Protein AF-A0A3D4WU49-F1 (afdb_monomer)

Sequence (216 aa):
MIDILLAFTIFATREGLVGGQTANGHIISDRDWFAALPSRRGLESTVKVCTATRCVFLPVWDVGPWNTKDDYWNADRQMWTDLPQGKPQAQAAFQDSYHDGKDQFGRTVRNPAGIDLADGAFWDGLGLRDNAWVQVTFLPSSPAVVTTVLNLRAGPSLSAQIIGGVGKQAQVPVECQIQGDLVNGVDLWDRIGPGLYISHAYVRVPSDWAVPMCAE

pLDDT: mean 96.5, std 7.57, range [35.69, 98.94]

Mean predicted aligned error: 3.09 Å

Structure (mmCIF, N/CA/C/O backbone):
data_AF-A0A3D4WU49-F1
#
_entry.id   AF-A0A3D4WU49-F1
#
loop_
_atom_site.group_PDB
_atom_site.id
_atom_site.type_symbol
_atom_site.label_atom_id
_atom_site.label_alt_id
_atom_site.label_comp_id
_atom_site.label_asym_id
_atom_site.label_entity_id
_atom_site.label_seq_id
_atom_site.pdbx_PDB_ins_code
_atom_site.Cartn_x
_atom_site.Cartn_y
_atom_site.Cartn_z
_atom_site.occupancy
_atom_site.B_iso_or_equiv
_atom_site.auth_seq_id
_atom_site.auth_comp_id
_atom_site.auth_asym_id
_atom_site.auth_atom_id
_atom_site.pdbx_PDB_model_num
ATOM 1 N N . MET A 1 1 ? 22.019 6.231 9.659 1.00 35.69 1 MET A N 1
ATOM 2 C CA . MET A 1 1 ? 21.053 5.254 10.196 1.00 35.69 1 MET A CA 1
ATOM 3 C C . MET A 1 1 ? 20.328 4.674 9.005 1.00 35.69 1 MET A C 1
ATOM 5 O O . MET A 1 1 ? 19.872 5.452 8.183 1.00 35.69 1 MET A O 1
ATOM 9 N N . ILE A 1 2 ? 20.301 3.352 8.859 1.00 40.81 2 ILE A N 1
ATOM 10 C CA . ILE A 1 2 ? 19.307 2.721 7.989 1.00 40.81 2 ILE A CA 1
ATOM 11 C C . ILE A 1 2 ? 18.003 2.885 8.762 1.00 40.81 2 ILE A C 1
ATOM 13 O O . ILE A 1 2 ? 17.880 2.298 9.837 1.00 40.81 2 ILE A O 1
ATOM 17 N N . ASP A 1 3 ? 17.098 3.742 8.296 1.00 50.72 3 ASP A N 1
ATOM 18 C CA . ASP A 1 3 ? 15.747 3.780 8.848 1.00 50.72 3 ASP A CA 1
ATOM 19 C C . ASP A 1 3 ? 15.121 2.412 8.577 1.00 50.72 3 ASP A C 1
ATOM 21 O O . ASP A 1 3 ? 14.766 2.073 7.447 1.00 50.72 3 ASP A O 1
ATOM 25 N N . ILE A 1 4 ? 15.063 1.577 9.615 1.00 62.12 4 ILE A N 1
ATOM 26 C CA . ILE A 1 4 ? 14.321 0.325 9.558 1.00 62.12 4 ILE A CA 1
ATOM 27 C C . ILE A 1 4 ? 12.855 0.731 9.504 1.00 62.12 4 ILE A C 1
ATOM 29 O O . ILE A 1 4 ? 12.280 1.154 10.507 1.00 62.12 4 ILE A O 1
ATOM 33 N N . LEU A 1 5 ? 12.261 0.629 8.317 1.00 79.50 5 LEU A N 1
ATOM 34 C CA . LEU A 1 5 ? 10.834 0.849 8.149 1.00 79.50 5 LEU A CA 1
ATOM 35 C C . LEU A 1 5 ? 10.074 -0.140 9.037 1.00 79.50 5 LEU A C 1
ATOM 37 O O . LEU A 1 5 ? 10.241 -1.356 8.916 1.00 79.50 5 LEU A O 1
ATOM 41 N N . LEU A 1 6 ? 9.248 0.390 9.938 1.00 86.31 6 LEU A N 1
ATOM 42 C CA . LEU A 1 6 ? 8.445 -0.426 10.838 1.00 86.31 6 LEU A CA 1
ATOM 43 C C . LEU A 1 6 ? 7.348 -1.143 10.047 1.00 86.31 6 LEU A C 1
ATOM 45 O O . LEU A 1 6 ? 6.603 -0.528 9.279 1.00 86.31 6 LEU A O 1
ATOM 49 N N . ALA A 1 7 ? 7.259 -2.454 10.256 1.00 93.88 7 ALA A N 1
ATOM 50 C CA . ALA A 1 7 ? 6.170 -3.285 9.773 1.00 93.88 7 ALA A CA 1
ATOM 51 C C . ALA A 1 7 ? 5.297 -3.721 10.953 1.00 93.88 7 ALA A C 1
ATOM 53 O O . ALA A 1 7 ? 5.810 -4.098 12.008 1.00 93.88 7 ALA A O 1
ATOM 54 N N . PHE A 1 8 ? 3.981 -3.686 10.763 1.00 97.88 8 PHE A N 1
ATOM 55 C CA . PHE A 1 8 ? 3.002 -4.081 11.770 1.00 97.88 8 PHE A CA 1
ATOM 56 C C . PHE A 1 8 ? 2.120 -5.213 11.247 1.00 97.88 8 PHE A C 1
ATOM 58 O O . PHE A 1 8 ? 1.780 -5.251 10.066 1.00 97.88 8 PHE A O 1
ATOM 65 N N . THR A 1 9 ? 1.718 -6.120 12.139 1.00 98.44 9 THR A N 1
ATOM 66 C CA . THR A 1 9 ? 0.761 -7.183 11.808 1.00 98.44 9 THR A CA 1
ATOM 67 C C . THR A 1 9 ? -0.650 -6.636 11.966 1.00 98.44 9 THR A C 1
ATOM 69 O O . THR A 1 9 ? -1.098 -6.418 13.087 1.00 98.44 9 THR A O 1
ATOM 72 N N . ILE A 1 10 ? -1.336 -6.398 10.851 1.00 98.81 10 ILE A N 1
ATOM 73 C CA . ILE A 1 10 ? -2.642 -5.731 10.814 1.00 98.81 10 ILE A CA 1
ATOM 74 C C . ILE A 1 10 ? -3.671 -6.666 10.190 1.00 98.81 10 ILE A C 1
ATOM 76 O O . ILE A 1 10 ? -3.376 -7.359 9.217 1.00 98.81 10 ILE A O 1
ATOM 80 N N . PHE A 1 11 ? -4.882 -6.694 10.744 1.00 98.81 11 PHE A N 1
ATOM 81 C CA . PHE A 1 11 ? -5.992 -7.411 10.132 1.00 98.81 11 PHE A CA 1
ATOM 82 C C . PHE A 1 11 ? -6.542 -6.579 8.971 1.00 98.81 11 PHE A C 1
ATOM 84 O O . PHE A 1 11 ? -7.087 -5.494 9.187 1.00 98.81 11 PHE A O 1
ATOM 91 N N . ALA A 1 12 ? -6.356 -7.077 7.752 1.00 98.81 12 ALA A N 1
ATOM 92 C CA . ALA A 1 12 ? -6.850 -6.456 6.536 1.00 98.81 12 ALA A CA 1
ATOM 93 C C . ALA A 1 12 ? -8.223 -7.010 6.167 1.00 98.81 12 ALA A C 1
ATOM 95 O O . ALA A 1 12 ? -8.423 -8.232 6.179 1.00 98.81 12 ALA A O 1
ATOM 96 N N . THR A 1 13 ? -9.140 -6.120 5.787 1.00 98.75 13 THR A N 1
ATOM 97 C CA . THR A 1 13 ? -10.411 -6.521 5.180 1.00 98.75 13 THR A CA 1
ATOM 98 C C . THR A 1 13 ? -10.558 -6.019 3.755 1.00 98.75 13 THR A C 1
ATOM 100 O O . THR A 1 13 ? -9.800 -5.170 3.286 1.00 98.75 13 THR A O 1
ATOM 103 N N . ARG A 1 14 ? -11.475 -6.633 3.011 1.00 98.19 14 ARG A N 1
ATOM 104 C CA . ARG A 1 14 ? -11.845 -6.157 1.680 1.00 98.19 14 ARG A CA 1
ATOM 105 C C . ARG A 1 14 ? -12.698 -4.895 1.824 1.00 98.19 14 ARG A C 1
ATOM 107 O O . ARG A 1 14 ? -13.708 -4.945 2.516 1.00 98.19 14 ARG A O 1
ATOM 114 N N . GLU A 1 15 ? -12.346 -3.841 1.089 1.00 96.75 15 GLU A N 1
ATOM 115 C CA . GLU A 1 15 ? -13.114 -2.591 1.006 1.00 96.75 15 GLU A CA 1
ATOM 116 C C . GLU A 1 15 ? -14.559 -2.861 0.553 1.00 96.75 15 GLU A C 1
ATOM 118 O O . GLU A 1 15 ? -15.522 -2.581 1.258 1.00 96.75 15 GLU A O 1
ATOM 123 N N . GLY A 1 16 ? -14.733 -3.483 -0.620 1.00 92.69 16 GLY A N 1
ATOM 124 C CA . GLY A 1 16 ? -16.038 -3.962 -1.083 1.00 92.69 16 GLY A CA 1
ATOM 125 C C . GLY A 1 16 ? -17.083 -2.874 -1.364 1.00 92.69 16 GLY A C 1
ATOM 126 O O . GLY A 1 16 ? -18.258 -3.208 -1.512 1.00 92.69 16 GLY A O 1
ATOM 127 N N . LEU A 1 17 ? -16.673 -1.608 -1.472 1.00 96.19 17 LEU A N 1
ATOM 128 C CA . LEU A 1 17 ? -17.545 -0.451 -1.698 1.00 96.19 17 LEU A CA 1
ATOM 129 C C . LEU A 1 17 ? -17.538 0.041 -3.158 1.00 96.19 17 LEU A C 1
ATOM 131 O O . LEU A 1 17 ? -17.582 1.244 -3.397 1.00 96.19 17 LEU A O 1
ATOM 135 N N . VAL A 1 18 ? -17.482 -0.857 -4.151 1.00 97.81 18 VAL A N 1
ATOM 136 C CA . VAL A 1 18 ? -17.573 -0.468 -5.577 1.00 97.81 18 VAL A CA 1
ATOM 137 C C . VAL A 1 18 ? -18.792 0.434 -5.819 1.00 97.81 18 VAL A C 1
ATOM 139 O O . VAL A 1 18 ? -19.897 0.145 -5.361 1.00 97.81 18 VAL A O 1
ATOM 142 N N . GLY A 1 19 ? -18.576 1.541 -6.533 1.00 98.12 19 GLY A N 1
ATOM 143 C CA . GLY A 1 19 ? -19.549 2.613 -6.756 1.00 98.12 19 GLY A CA 1
ATOM 144 C C . GLY A 1 19 ? -19.585 3.681 -5.655 1.00 98.12 19 GLY A C 1
ATOM 145 O O . GLY A 1 19 ? -20.177 4.740 -5.862 1.00 98.12 19 GLY A O 1
ATOM 146 N N . GLY A 1 20 ? -18.951 3.437 -4.506 1.00 97.88 20 GLY A N 1
ATOM 147 C CA . GLY A 1 20 ? -18.736 4.424 -3.451 1.00 97.88 20 GLY A CA 1
ATOM 148 C C . GLY A 1 20 ? -17.694 5.476 -3.836 1.00 97.88 20 GLY A C 1
ATOM 149 O O . GLY A 1 20 ? -16.922 5.290 -4.776 1.00 97.88 20 GLY A O 1
ATOM 150 N N . GLN A 1 21 ? -17.675 6.591 -3.104 1.00 98.12 21 GLN A N 1
ATOM 151 C CA . GLN A 1 21 ? -16.668 7.638 -3.261 1.00 98.12 21 GLN A CA 1
ATOM 152 C C . GLN A 1 21 ? -15.678 7.586 -2.097 1.00 98.12 21 GLN A C 1
ATOM 154 O O . GLN A 1 21 ? -16.094 7.667 -0.942 1.00 98.12 21 GLN A O 1
ATOM 159 N N . THR A 1 22 ? -14.387 7.495 -2.406 1.00 98.44 22 THR A N 1
ATOM 160 C CA . THR A 1 22 ? -13.305 7.538 -1.418 1.00 98.44 22 THR A CA 1
ATOM 161 C C . THR A 1 22 ? -13.123 8.949 -0.846 1.00 98.44 22 THR A C 1
ATOM 163 O O . THR A 1 22 ? -13.545 9.953 -1.432 1.00 98.44 22 THR A O 1
ATOM 166 N N . ALA A 1 23 ? -12.415 9.070 0.277 1.00 98.19 23 ALA A N 1
ATOM 167 C CA . ALA A 1 23 ? -12.113 10.351 0.911 1.00 98.19 23 ALA A CA 1
ATOM 168 C C . ALA A 1 23 ? -11.325 11.342 0.031 1.00 98.19 23 ALA A C 1
ATOM 170 O O . ALA A 1 23 ? -11.382 12.544 0.308 1.00 98.19 23 ALA A O 1
ATOM 171 N N . ASN A 1 24 ? -10.607 10.874 -0.996 1.00 97.12 24 ASN A N 1
ATOM 172 C CA . ASN A 1 24 ? -9.939 11.733 -1.981 1.00 97.12 24 ASN A CA 1
ATOM 173 C C . ASN A 1 24 ? -10.787 12.061 -3.226 1.00 97.12 24 ASN A C 1
ATOM 175 O O . ASN A 1 24 ? -10.326 12.772 -4.118 1.00 97.12 24 ASN A O 1
ATOM 179 N N . GLY A 1 25 ? -12.038 11.595 -3.274 1.00 97.75 25 GLY A N 1
ATOM 180 C CA . GLY A 1 25 ? -13.008 11.924 -4.316 1.00 97.75 25 GLY A CA 1
ATOM 181 C C . GLY A 1 25 ? -13.069 10.940 -5.486 1.00 97.75 25 GLY A C 1
ATOM 182 O O . GLY A 1 25 ? -13.910 11.131 -6.369 1.00 97.75 25 GLY A O 1
ATOM 183 N N . HIS A 1 26 ? -12.236 9.895 -5.500 1.00 98.00 26 HIS A N 1
ATOM 184 C CA . HIS A 1 26 ? -12.290 8.824 -6.500 1.00 98.00 26 HIS A CA 1
ATOM 185 C C . HIS A 1 26 ? -13.572 7.993 -6.358 1.00 98.00 26 HIS A C 1
ATOM 187 O O . HIS A 1 26 ? -14.014 7.706 -5.249 1.00 98.00 26 HIS A O 1
ATOM 193 N N . ILE A 1 27 ? -14.174 7.599 -7.484 1.00 98.50 27 ILE A N 1
ATOM 194 C CA . ILE A 1 27 ? -15.314 6.673 -7.494 1.00 98.50 27 ILE A CA 1
ATOM 195 C C . ILE A 1 27 ? -14.774 5.260 -7.661 1.00 98.50 27 ILE A C 1
ATOM 197 O O . ILE A 1 27 ? -14.217 4.923 -8.710 1.00 98.50 27 ILE A O 1
ATOM 201 N N . ILE A 1 28 ? -14.963 4.444 -6.627 1.00 98.44 28 ILE A N 1
ATOM 202 C CA . ILE A 1 28 ? -14.429 3.089 -6.544 1.00 98.44 28 ILE A CA 1
ATOM 203 C C . ILE A 1 28 ? -14.957 2.278 -7.723 1.00 98.44 28 ILE A C 1
ATOM 205 O O . ILE A 1 28 ? -16.164 2.104 -7.902 1.00 98.44 28 ILE A O 1
ATOM 209 N N . SER A 1 29 ? -14.028 1.781 -8.524 1.00 98.00 29 SER A N 1
ATOM 210 C CA . SER A 1 29 ? -14.271 0.946 -9.688 1.00 98.00 29 SER A CA 1
ATOM 211 C C . SER A 1 29 ? -13.956 -0.514 -9.373 1.00 98.00 29 SER A C 1
ATOM 213 O O . SER A 1 29 ? -13.226 -0.836 -8.430 1.00 98.00 29 SER A O 1
ATOM 215 N N . ASP A 1 30 ? -14.506 -1.418 -10.181 1.00 96.88 30 ASP A N 1
ATOM 216 C CA . ASP A 1 30 ? -14.184 -2.838 -10.080 1.00 96.88 30 ASP A CA 1
ATOM 217 C C . ASP A 1 30 ? -12.672 -3.061 -10.194 1.00 96.88 30 ASP A C 1
ATOM 219 O O . ASP A 1 30 ? -12.010 -2.515 -11.079 1.00 96.88 30 ASP A O 1
ATOM 223 N N . ARG A 1 31 ? -12.139 -3.925 -9.322 1.00 96.44 31 ARG A N 1
ATOM 224 C CA . ARG A 1 31 ? -10.716 -4.309 -9.296 1.00 96.44 31 ARG A CA 1
ATOM 225 C C . ARG A 1 31 ? -9.745 -3.147 -9.062 1.00 96.44 31 ARG A C 1
ATOM 227 O O . ARG A 1 31 ? -8.604 -3.216 -9.513 1.00 96.44 31 ARG A O 1
ATOM 234 N N . ASP A 1 32 ? -10.156 -2.124 -8.318 1.00 98.44 32 ASP A N 1
ATOM 235 C CA . ASP A 1 32 ? -9.272 -1.030 -7.912 1.00 98.44 32 ASP A CA 1
ATOM 236 C C . ASP A 1 32 ? -8.101 -1.470 -7.016 1.00 98.44 32 ASP A C 1
ATOM 238 O O . ASP A 1 32 ? -8.117 -2.531 -6.384 1.00 98.44 32 ASP A O 1
ATOM 242 N N . TRP A 1 33 ? -7.071 -0.619 -6.965 1.00 98.75 33 TRP A N 1
ATOM 243 C CA . TRP A 1 33 ? -5.818 -0.856 -6.243 1.00 98.75 33 TRP A CA 1
ATOM 244 C C . TRP A 1 33 ? -5.467 0.321 -5.327 1.00 98.75 33 TRP A C 1
ATOM 246 O O . TRP A 1 33 ? -4.571 1.107 -5.631 1.00 98.75 33 TRP A O 1
ATOM 256 N N . PHE A 1 34 ? -6.151 0.414 -4.190 1.00 98.88 34 PHE A N 1
ATOM 257 C CA . PHE A 1 34 ? -5.860 1.366 -3.118 1.00 98.88 34 PHE A CA 1
ATOM 258 C C . PHE A 1 34 ? -6.069 0.726 -1.742 1.00 98.88 34 PHE A C 1
ATOM 260 O O . PHE A 1 34 ? -6.616 -0.376 -1.632 1.00 98.88 34 PHE A O 1
ATOM 267 N N . ALA A 1 35 ? -5.624 1.428 -0.704 1.00 98.88 35 ALA A N 1
ATOM 268 C CA . ALA A 1 35 ? -5.929 1.118 0.686 1.00 98.88 35 ALA A CA 1
ATOM 269 C C . ALA A 1 35 ? -6.769 2.230 1.339 1.00 98.88 35 ALA A C 1
ATOM 271 O O . ALA A 1 35 ? -6.656 3.404 0.970 1.00 98.88 35 ALA A O 1
ATOM 272 N N . ALA A 1 36 ? -7.559 1.865 2.342 1.00 98.88 36 ALA A N 1
ATOM 273 C CA . ALA A 1 36 ? -8.135 2.785 3.310 1.00 98.88 36 ALA A CA 1
ATOM 274 C C . ALA A 1 36 ? -7.415 2.620 4.652 1.00 98.88 36 ALA A C 1
ATOM 276 O O . ALA A 1 36 ? -7.152 1.496 5.091 1.00 98.88 36 ALA A O 1
ATOM 277 N N . LEU A 1 37 ? -7.081 3.740 5.296 1.00 98.81 37 LEU A N 1
ATOM 278 C CA . LEU A 1 37 ? -6.503 3.749 6.642 1.00 98.81 37 LEU A CA 1
ATOM 279 C C . LEU A 1 37 ? -7.400 4.511 7.615 1.00 98.81 37 LEU A C 1
ATOM 281 O O . LEU A 1 37 ? -8.000 5.518 7.234 1.00 98.81 37 LEU A O 1
ATOM 285 N N . PRO A 1 38 ? -7.452 4.129 8.901 1.00 98.56 38 PRO A N 1
ATOM 286 C CA . PRO A 1 38 ? -8.406 4.692 9.851 1.00 98.56 38 PRO A CA 1
ATOM 287 C C . PRO A 1 38 ? -8.011 6.092 10.359 1.00 98.56 38 PRO A C 1
ATOM 289 O O . PRO A 1 38 ? -8.367 6.497 11.466 1.00 98.56 38 PRO A O 1
ATOM 292 N N . SER A 1 39 ? -7.287 6.873 9.550 1.00 98.50 39 SER A N 1
ATOM 293 C CA . SER A 1 39 ? -6.953 8.272 9.806 1.00 98.50 39 SER A CA 1
ATOM 294 C C . SER A 1 39 ? -6.701 9.061 8.526 1.00 98.50 39 SER A C 1
ATOM 296 O O . SER A 1 39 ? -5.966 8.629 7.639 1.00 98.50 39 SER A O 1
ATOM 298 N N . ARG A 1 40 ? -7.214 10.299 8.485 1.00 97.75 40 ARG A N 1
ATOM 299 C CA . ARG A 1 40 ? -6.906 11.272 7.417 1.00 97.75 40 ARG A CA 1
ATOM 300 C C . ARG A 1 40 ? -5.416 11.594 7.299 1.00 97.75 40 ARG A C 1
ATOM 302 O O . ARG A 1 40 ? -4.991 12.037 6.242 1.00 97.75 40 ARG A O 1
ATOM 309 N N . ARG A 1 41 ? -4.622 11.360 8.350 1.00 97.31 41 ARG A N 1
ATOM 310 C CA . ARG A 1 41 ? -3.161 11.546 8.323 1.00 97.31 41 ARG A CA 1
ATOM 311 C C . ARG A 1 41 ? -2.438 10.551 7.406 1.00 97.31 41 ARG A C 1
ATOM 313 O O . ARG A 1 41 ? -1.265 10.758 7.127 1.00 97.31 41 ARG A O 1
ATOM 320 N N . GLY A 1 42 ? -3.112 9.488 6.960 1.00 96.31 42 GLY A N 1
ATOM 321 C CA . GLY A 1 42 ? -2.581 8.540 5.979 1.00 96.31 42 GLY A CA 1
ATOM 322 C C . GLY A 1 42 ? -3.006 8.828 4.538 1.00 96.31 42 GLY A C 1
ATOM 323 O O . GLY A 1 42 ? -2.476 8.192 3.634 1.00 96.31 42 GLY A O 1
ATOM 324 N N . LEU A 1 43 ? -3.944 9.750 4.302 1.00 97.38 43 LEU A N 1
ATOM 325 C CA . LEU A 1 43 ? -4.493 10.013 2.969 1.00 97.38 43 LEU A CA 1
ATOM 326 C C . LEU A 1 43 ? -3.396 10.512 2.011 1.00 97.38 43 LEU A C 1
ATOM 328 O O . LEU A 1 43 ? -2.560 11.322 2.404 1.00 97.38 43 LEU A O 1
ATOM 332 N N . GLU A 1 44 ? -3.401 10.019 0.770 1.00 96.25 44 GLU A N 1
ATOM 333 C CA . GLU A 1 44 ? -2.394 10.276 -0.279 1.00 96.25 44 GLU A CA 1
ATOM 334 C C . GLU A 1 44 ? -0.971 9.754 0.013 1.00 96.25 44 GLU A C 1
ATOM 336 O O . GLU A 1 44 ? -0.040 9.999 -0.759 1.00 96.25 44 GLU A O 1
ATOM 341 N N . SER A 1 45 ? -0.783 8.995 1.098 1.00 97.56 45 SER A N 1
ATOM 342 C CA . SER A 1 45 ? 0.459 8.251 1.344 1.00 97.56 45 SER A CA 1
ATOM 343 C C . SER A 1 45 ? 0.481 6.919 0.581 1.00 97.56 45 SER A C 1
ATOM 345 O O . SER A 1 45 ? -0.456 6.582 -0.145 1.00 97.56 45 SER A O 1
ATOM 347 N N . THR A 1 46 ? 1.561 6.144 0.715 1.00 98.56 46 THR A N 1
ATOM 348 C CA . THR A 1 46 ? 1.641 4.775 0.187 1.00 98.56 46 THR A CA 1
ATOM 349 C C . THR A 1 46 ? 2.009 3.792 1.290 1.00 98.56 46 THR A C 1
ATOM 351 O O . THR A 1 46 ? 2.912 4.032 2.093 1.00 98.56 46 THR A O 1
ATOM 354 N N . VAL A 1 47 ? 1.323 2.653 1.300 1.00 98.62 47 VAL A N 1
ATOM 355 C CA . VAL A 1 47 ? 1.623 1.519 2.176 1.00 98.62 47 VAL A CA 1
ATOM 356 C C . VAL A 1 47 ? 2.109 0.333 1.357 1.00 98.62 47 VAL A C 1
ATOM 358 O O . VAL A 1 47 ? 1.618 0.075 0.257 1.00 98.62 47 VAL A O 1
ATOM 361 N N . LYS A 1 48 ? 3.055 -0.421 1.914 1.00 98.75 48 LYS A N 1
ATOM 362 C CA . LYS A 1 48 ? 3.399 -1.761 1.437 1.00 98.75 48 LYS A CA 1
ATOM 363 C C . LYS A 1 48 ? 2.668 -2.777 2.304 1.00 98.75 48 LYS A C 1
ATOM 365 O O . LYS A 1 48 ? 2.849 -2.789 3.517 1.00 98.75 48 LYS A O 1
ATOM 370 N N . VAL A 1 49 ? 1.876 -3.641 1.686 1.00 98.81 49 VAL A N 1
ATOM 371 C CA . VAL A 1 49 ? 1.130 -4.709 2.358 1.00 98.81 49 VAL A CA 1
ATOM 372 C C . VAL A 1 49 ? 1.642 -6.046 1.853 1.00 98.81 49 VAL A C 1
ATOM 374 O O . VAL A 1 49 ? 1.734 -6.239 0.646 1.00 98.81 49 VAL A O 1
ATOM 377 N N . CYS A 1 50 ? 1.975 -6.976 2.742 1.00 98.69 50 CYS A N 1
ATOM 378 C CA . CYS A 1 50 ? 2.508 -8.281 2.371 1.00 98.69 50 CYS A CA 1
ATOM 379 C C . CYS A 1 50 ? 1.780 -9.431 3.068 1.00 98.69 50 CYS A C 1
ATOM 381 O O . CYS A 1 50 ? 1.534 -9.409 4.275 1.00 98.69 50 CYS A O 1
ATOM 383 N N . THR A 1 51 ? 1.516 -10.479 2.293 1.00 98.44 51 THR A N 1
ATOM 384 C CA . THR A 1 51 ? 1.342 -11.844 2.797 1.00 98.44 51 THR A CA 1
ATOM 385 C C . THR A 1 51 ? 2.711 -12.526 2.914 1.00 98.44 51 THR A C 1
ATOM 387 O O . THR A 1 51 ? 3.751 -11.911 2.681 1.00 98.44 51 THR A O 1
ATOM 390 N N . ALA A 1 52 ? 2.728 -13.826 3.220 1.00 96.00 52 ALA A N 1
ATOM 391 C CA . ALA A 1 52 ? 3.958 -14.616 3.250 1.00 96.00 52 ALA A CA 1
ATOM 392 C C . ALA A 1 52 ? 4.700 -14.676 1.899 1.00 96.00 52 ALA A C 1
ATOM 394 O O . ALA A 1 52 ? 5.908 -14.885 1.882 1.00 96.00 52 ALA A O 1
ATOM 395 N N . THR A 1 53 ? 3.994 -14.537 0.771 1.00 96.06 53 THR A N 1
ATOM 396 C CA . THR A 1 53 ? 4.572 -14.770 -0.570 1.00 96.06 53 THR A CA 1
ATOM 397 C C . THR A 1 53 ? 4.320 -13.646 -1.564 1.00 96.06 53 THR A C 1
ATOM 399 O O . THR A 1 53 ? 4.900 -13.654 -2.650 1.00 96.06 53 THR A O 1
ATOM 402 N N . ARG A 1 54 ? 3.441 -12.693 -1.233 1.00 98.50 54 ARG A N 1
ATOM 403 C CA . ARG A 1 54 ? 3.026 -11.625 -2.145 1.00 98.50 54 ARG A CA 1
ATOM 404 C C . ARG A 1 54 ? 3.011 -10.285 -1.439 1.00 98.50 54 ARG A C 1
ATOM 406 O O . ARG A 1 54 ? 2.582 -10.218 -0.291 1.00 98.50 54 ARG A O 1
ATOM 413 N N . CYS A 1 55 ? 3.402 -9.231 -2.143 1.00 98.75 55 CYS A N 1
ATOM 414 C CA . CYS A 1 55 ? 3.344 -7.864 -1.639 1.00 98.75 55 CYS A CA 1
ATOM 415 C C . CYS A 1 55 ? 2.651 -6.931 -2.628 1.00 98.75 55 CYS A C 1
ATOM 417 O O . CYS A 1 55 ? 2.809 -7.063 -3.841 1.00 98.75 55 CYS A O 1
ATOM 419 N N . VAL A 1 56 ? 1.937 -5.943 -2.102 1.00 98.94 56 VAL A N 1
ATOM 420 C CA . VAL A 1 56 ? 1.393 -4.831 -2.872 1.00 98.94 56 VAL A CA 1
ATOM 421 C C . VAL A 1 56 ? 1.855 -3.494 -2.320 1.00 98.94 56 VAL A C 1
ATOM 423 O O . VAL A 1 56 ? 2.048 -3.359 -1.116 1.00 98.94 56 VAL A O 1
ATOM 426 N N . PHE A 1 57 ? 2.019 -2.511 -3.200 1.00 98.88 57 PHE A N 1
ATOM 427 C CA . PHE A 1 57 ? 2.237 -1.110 -2.837 1.00 98.88 57 PHE A CA 1
ATOM 428 C C . PHE A 1 57 ? 1.006 -0.326 -3.266 1.00 98.88 57 PHE A C 1
ATOM 430 O O . PHE A 1 57 ? 0.672 -0.328 -4.450 1.00 98.88 57 PHE A O 1
ATOM 437 N N . LEU A 1 58 ? 0.309 0.296 -2.322 1.00 98.94 58 LEU A N 1
ATOM 438 C CA . LEU A 1 58 ? -0.995 0.901 -2.574 1.00 98.94 58 LEU A CA 1
ATOM 439 C C . LEU A 1 58 ? -0.998 2.356 -2.129 1.00 98.94 58 LEU A C 1
ATOM 441 O O . LEU A 1 58 ? -0.580 2.626 -0.998 1.00 98.94 58 LEU A O 1
ATOM 445 N N . PRO A 1 59 ? -1.490 3.283 -2.968 1.00 98.75 59 PRO A N 1
ATOM 446 C CA . PRO A 1 59 ? -1.832 4.597 -2.467 1.00 98.75 59 PRO A CA 1
ATOM 447 C C . PRO A 1 59 ? -3.000 4.478 -1.479 1.00 98.75 59 PRO A C 1
ATOM 449 O O . PRO A 1 59 ? -3.846 3.583 -1.584 1.00 98.75 59 PRO A O 1
ATOM 452 N N . VAL A 1 60 ? -3.050 5.391 -0.520 1.00 98.81 60 VAL A N 1
ATOM 453 C CA . VAL A 1 60 ? -4.150 5.477 0.438 1.00 98.81 60 VAL A CA 1
ATOM 454 C C . VAL A 1 60 ? -5.140 6.515 -0.065 1.00 98.81 60 VAL A C 1
ATOM 456 O O . VAL A 1 60 ? -4.842 7.708 -0.058 1.00 98.81 60 VAL A O 1
ATOM 459 N N . TRP A 1 61 ? -6.306 6.066 -0.517 1.00 98.75 61 TRP A N 1
ATOM 460 C CA . TRP A 1 61 ? -7.322 6.942 -1.114 1.00 98.75 61 TRP A CA 1
ATOM 461 C C . TRP A 1 61 ? -8.525 7.181 -0.213 1.00 98.75 61 TRP A C 1
ATOM 463 O O . TRP A 1 61 ? -9.270 8.135 -0.447 1.00 98.75 61 TRP A O 1
ATOM 473 N N . ASP A 1 62 ? -8.713 6.352 0.814 1.00 98.62 62 ASP A N 1
ATOM 474 C CA . ASP A 1 62 ? -9.876 6.442 1.689 1.00 98.62 62 ASP A CA 1
ATOM 475 C C . ASP A 1 62 ? -9.535 6.406 3.185 1.00 98.62 62 ASP A C 1
ATOM 477 O O . ASP A 1 62 ? -8.398 6.143 3.591 1.00 98.62 62 ASP A O 1
ATOM 481 N N . VAL A 1 63 ? -10.533 6.735 4.007 1.00 98.44 63 VAL A N 1
ATOM 482 C CA . VAL A 1 63 ? -10.437 6.830 5.460 1.00 98.44 63 VAL A CA 1
ATOM 483 C C . VAL A 1 63 ? -11.415 5.869 6.127 1.00 98.44 63 VAL A C 1
ATOM 485 O O . VAL A 1 63 ? -12.627 6.066 6.113 1.00 98.44 63 VAL A O 1
ATOM 488 N N . GLY A 1 64 ? -10.851 4.876 6.794 1.00 94.19 64 GLY A N 1
ATOM 489 C CA . GLY A 1 64 ? -11.529 3.726 7.389 1.00 94.19 64 GLY A CA 1
ATOM 490 C C . GLY A 1 64 ? -10.523 2.577 7.487 1.00 94.19 64 GLY A C 1
ATOM 491 O O . GLY A 1 64 ? -9.442 2.699 6.912 1.00 94.19 64 GLY A O 1
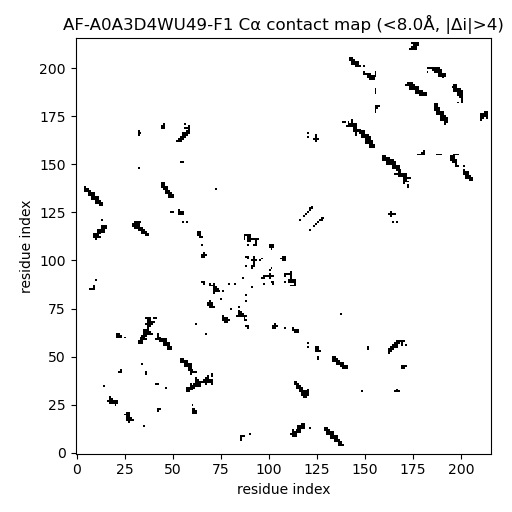ATOM 492 N N . PRO A 1 65 ? -10.780 1.495 8.236 1.00 96.50 65 PRO A N 1
ATOM 493 C CA . PRO A 1 65 ? -12.044 1.064 8.848 1.00 96.50 65 PRO A CA 1
ATOM 494 C C . PRO A 1 65 ? -12.328 1.635 10.248 1.00 96.50 65 PRO A C 1
ATOM 496 O O . PRO A 1 65 ? -11.415 1.942 11.008 1.00 96.50 65 PRO A O 1
ATOM 499 N N . TRP A 1 66 ? -13.612 1.668 10.638 1.00 98.06 66 TRP A N 1
ATOM 500 C CA . TRP A 1 66 ? -14.154 2.005 11.979 1.00 98.06 66 TRP A CA 1
ATOM 501 C C . TRP A 1 66 ? -13.899 3.430 12.498 1.00 98.06 66 TRP A C 1
ATOM 503 O O . TRP A 1 66 ? -14.833 4.096 12.946 1.00 98.06 66 TRP A O 1
ATOM 513 N N . ASN A 1 67 ? -12.663 3.909 12.419 1.00 98.44 67 ASN A N 1
ATOM 514 C CA . ASN A 1 67 ? -12.204 5.194 12.922 1.00 98.44 67 ASN A CA 1
ATOM 515 C C . ASN A 1 67 ? -11.701 6.097 11.788 1.00 98.44 67 ASN A C 1
ATOM 517 O O . ASN A 1 67 ? -11.496 5.662 10.659 1.00 98.44 67 ASN A O 1
ATOM 521 N N . THR A 1 68 ? -11.496 7.378 12.099 1.00 98.38 68 THR A N 1
ATOM 522 C CA . THR A 1 68 ? -10.969 8.380 11.154 1.00 98.38 68 THR A CA 1
ATOM 523 C C . THR A 1 68 ? -9.854 9.241 11.752 1.00 98.38 68 THR A C 1
ATOM 525 O O . THR A 1 68 ? -9.445 10.228 11.133 1.00 98.38 68 THR A O 1
ATOM 528 N N . LYS A 1 69 ? -9.415 8.929 12.974 1.00 98.12 69 LYS A N 1
ATOM 529 C CA . LYS A 1 69 ? -8.352 9.616 13.729 1.00 98.12 69 LYS A CA 1
ATOM 530 C C . LYS A 1 69 ? -7.418 8.619 14.429 1.00 98.12 69 LYS A C 1
ATOM 532 O O . LYS A 1 69 ? -6.803 8.937 15.438 1.00 98.12 69 LYS A O 1
ATOM 537 N N . ASP A 1 70 ? -7.369 7.396 13.920 1.00 98.38 70 ASP A N 1
ATOM 538 C CA . ASP A 1 70 ? -6.607 6.282 14.464 1.00 98.38 70 ASP A CA 1
ATOM 539 C C . ASP A 1 70 ? -5.357 6.005 13.614 1.00 98.38 70 ASP A C 1
ATOM 541 O O . ASP A 1 70 ? -5.238 4.993 12.934 1.00 98.38 70 ASP A O 1
ATOM 545 N N . ASP A 1 71 ? -4.410 6.937 13.603 1.00 98.00 71 ASP A N 1
ATOM 546 C CA . ASP A 1 71 ? -3.113 6.780 12.939 1.00 98.00 71 ASP A CA 1
ATOM 547 C C . ASP A 1 71 ? -2.157 5.934 13.784 1.00 98.00 71 ASP A C 1
ATOM 549 O O . ASP A 1 71 ? -1.094 6.392 14.197 1.00 98.00 71 ASP A O 1
ATOM 553 N N . TYR A 1 72 ? -2.541 4.681 14.043 1.00 98.00 72 TYR A N 1
ATOM 554 C CA . TYR A 1 72 ? -1.825 3.746 14.916 1.00 98.00 72 TYR A CA 1
ATOM 555 C C . TYR A 1 72 ? -0.358 3.517 14.525 1.00 98.00 72 TYR A C 1
ATOM 557 O O . TYR A 1 72 ? 0.423 3.028 15.336 1.00 98.00 72 TYR A O 1
ATOM 565 N N . TRP A 1 73 ? 0.029 3.831 13.290 1.00 96.94 73 TRP A N 1
ATOM 566 C CA . TRP A 1 73 ? 1.404 3.716 12.811 1.00 96.94 73 TRP A CA 1
ATOM 567 C C . TRP A 1 73 ? 2.310 4.855 13.277 1.00 96.94 73 TRP A C 1
ATOM 569 O O . TRP A 1 73 ? 3.528 4.694 13.245 1.00 96.94 73 TRP A O 1
ATOM 579 N N . ASN A 1 74 ? 1.754 5.986 13.712 1.00 95.81 74 ASN A N 1
ATOM 580 C CA . ASN A 1 74 ? 2.525 7.118 14.208 1.00 95.81 74 ASN A CA 1
ATOM 581 C C . ASN A 1 74 ? 2.843 6.940 15.695 1.00 95.81 74 ASN A C 1
ATOM 583 O O . ASN A 1 74 ? 1.981 6.560 16.485 1.00 95.81 74 ASN A O 1
ATOM 587 N N . ALA A 1 75 ? 4.079 7.262 16.088 1.00 93.12 75 ALA A N 1
ATOM 588 C CA . ALA A 1 75 ? 4.451 7.322 17.502 1.00 93.12 75 ALA A CA 1
ATOM 589 C C . ALA A 1 75 ? 3.645 8.410 18.240 1.00 93.12 75 ALA A C 1
ATOM 591 O O . ALA A 1 75 ? 3.177 8.185 19.351 1.00 93.12 75 ALA A O 1
ATOM 592 N N . ASP A 1 76 ? 3.425 9.555 17.583 1.00 94.44 76 ASP A N 1
ATOM 593 C CA . ASP A 1 76 ? 2.533 10.632 18.032 1.00 94.44 76 ASP A CA 1
ATOM 594 C C . ASP A 1 76 ? 1.148 10.518 17.361 1.00 94.44 76 ASP A C 1
ATOM 596 O O . ASP A 1 76 ? 0.750 11.329 16.512 1.00 94.44 76 ASP A O 1
ATOM 600 N N . ARG A 1 77 ? 0.436 9.427 17.670 1.00 96.00 77 ARG A N 1
ATOM 601 C CA . ARG A 1 77 ? -0.907 9.156 17.129 1.00 96.00 77 ARG A CA 1
ATOM 602 C C . ARG A 1 77 ? -1.939 10.181 17.616 1.00 96.00 77 ARG A C 1
ATOM 604 O O . ARG A 1 77 ? -1.889 10.655 18.745 1.00 96.00 77 ARG A O 1
ATOM 611 N N . GLN A 1 78 ? -2.913 10.507 16.771 1.00 97.62 78 GLN A N 1
ATOM 612 C CA . GLN A 1 78 ? -3.907 11.562 16.987 1.00 97.62 78 GLN A CA 1
ATOM 613 C C . GLN A 1 78 ? -4.924 11.236 18.090 1.00 97.62 78 GLN A C 1
ATOM 615 O O . GLN A 1 78 ? -5.360 12.136 18.808 1.00 97.62 78 GLN A O 1
ATOM 620 N N . MET A 1 79 ? -5.347 9.976 18.193 1.00 97.69 79 MET A N 1
ATOM 621 C CA . MET A 1 79 ? -6.231 9.465 19.244 1.00 97.69 79 MET A CA 1
ATOM 622 C C . MET A 1 79 ? -5.737 8.110 19.745 1.00 97.69 79 MET A C 1
ATOM 624 O O . MET A 1 79 ? -4.915 7.462 19.095 1.00 97.69 79 MET A O 1
ATOM 628 N N . TRP A 1 80 ? -6.286 7.681 20.888 1.00 97.50 80 TRP A N 1
ATOM 629 C CA . TRP A 1 80 ? -5.965 6.395 21.520 1.00 97.50 80 TRP A CA 1
ATOM 630 C C . TRP A 1 80 ? -4.479 6.303 21.885 1.00 97.50 80 TRP A C 1
ATOM 632 O O . TRP A 1 80 ? -3.816 5.301 21.631 1.00 97.50 80 TRP A O 1
ATOM 642 N N . THR A 1 81 ? -3.943 7.404 22.423 1.00 97.19 81 THR A N 1
ATOM 643 C CA . THR A 1 81 ? -2.510 7.619 22.691 1.00 97.19 81 THR A CA 1
ATOM 644 C C . THR A 1 81 ? -1.929 6.679 23.744 1.00 97.19 81 THR A C 1
ATOM 646 O O . THR A 1 81 ? -0.714 6.552 23.848 1.00 97.19 81 THR A O 1
ATOM 649 N N . ASP A 1 82 ? -2.783 6.007 24.510 1.00 97.56 82 ASP A N 1
ATOM 650 C CA . ASP A 1 82 ? -2.431 4.977 25.481 1.00 97.56 82 ASP A CA 1
ATOM 651 C C . ASP A 1 82 ? -2.242 3.584 24.850 1.00 97.56 82 ASP A C 1
ATOM 653 O O . ASP A 1 82 ? -1.625 2.711 25.462 1.00 97.56 82 ASP A O 1
ATOM 657 N N . LEU A 1 83 ? -2.728 3.360 23.622 1.00 98.31 83 LEU A N 1
ATOM 658 C CA . LEU A 1 83 ? -2.508 2.109 22.901 1.00 98.31 83 LEU A CA 1
ATOM 659 C C . LEU A 1 83 ? -1.104 2.070 22.269 1.00 98.31 83 LEU A C 1
ATOM 661 O O . LEU A 1 83 ? -0.686 3.055 21.652 1.00 98.31 83 LEU A O 1
ATOM 665 N N . PRO A 1 84 ? -0.411 0.912 22.306 1.00 97.00 84 PRO A N 1
ATOM 666 C CA . PRO A 1 84 ? 0.888 0.751 21.658 1.00 97.00 84 PRO A CA 1
ATOM 667 C C . PRO A 1 84 ? 0.872 1.141 20.174 1.00 97.00 84 PRO A C 1
ATOM 669 O O . PRO A 1 84 ? -0.100 0.868 19.460 1.00 97.00 84 PRO A O 1
ATOM 672 N N . GLN A 1 85 ? 1.976 1.723 19.693 1.00 97.38 85 GLN A N 1
ATOM 673 C CA . GLN A 1 85 ? 2.187 1.955 18.263 1.00 97.38 85 GLN A CA 1
ATOM 674 C C . GLN A 1 85 ? 2.068 0.626 17.506 1.00 97.38 85 GLN A C 1
ATOM 676 O O . GLN A 1 85 ? 2.576 -0.408 17.940 1.00 97.38 85 GLN A O 1
ATOM 681 N N . GLY A 1 86 ? 1.367 0.650 16.379 1.00 97.31 86 GLY A N 1
ATOM 682 C CA . GLY A 1 86 ? 1.078 -0.533 15.580 1.00 97.31 86 GLY A CA 1
ATOM 683 C C . GLY A 1 86 ? -0.195 -1.275 15.968 1.00 97.31 86 G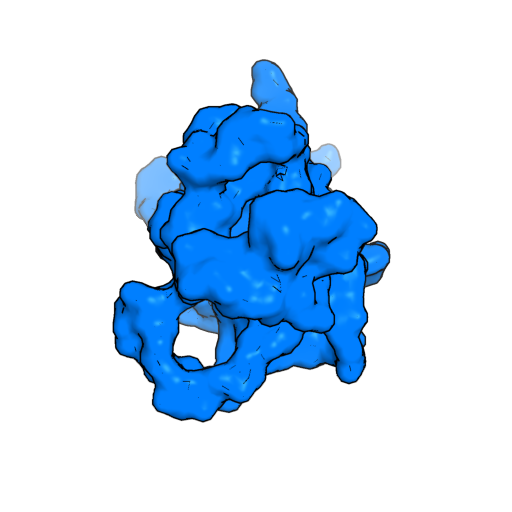LY A C 1
ATOM 684 O O . GLY A 1 86 ? -0.558 -2.202 15.252 1.00 97.31 86 GLY A O 1
ATOM 685 N N . LYS A 1 87 ? -0.881 -0.891 17.057 1.00 98.38 87 LYS A N 1
ATOM 686 C CA . LYS A 1 87 ? -2.166 -1.482 17.455 1.00 98.38 87 LYS A CA 1
ATOM 687 C C . LYS A 1 87 ? -3.334 -0.587 17.007 1.00 98.38 87 LYS A C 1
ATOM 689 O O . LYS A 1 87 ? -3.544 0.470 17.623 1.00 98.38 87 LYS A O 1
ATOM 694 N N . PRO A 1 88 ? -4.107 -0.990 15.976 1.00 98.69 88 PRO A N 1
ATOM 695 C CA . PRO A 1 88 ? -5.355 -0.322 15.625 1.00 98.69 88 PRO A CA 1
ATOM 696 C C . PRO A 1 88 ? -6.311 -0.325 16.814 1.00 98.69 88 PRO A C 1
ATOM 698 O O . PRO A 1 88 ? -6.419 -1.319 17.541 1.00 98.69 88 PRO A O 1
ATOM 701 N N . GLN A 1 89 ? -7.051 0.760 17.000 1.00 98.75 89 GLN A N 1
ATOM 702 C CA . GLN A 1 89 ? -8.037 0.825 18.068 1.00 98.75 89 GLN A CA 1
ATOM 703 C C . GLN A 1 89 ? -9.162 -0.188 17.858 1.00 98.75 89 GLN A C 1
ATOM 705 O O . GLN A 1 89 ? -9.584 -0.815 18.826 1.00 98.75 89 GLN A O 1
ATOM 710 N N . ALA A 1 90 ? -9.593 -0.423 16.616 1.00 98.81 90 ALA A N 1
AT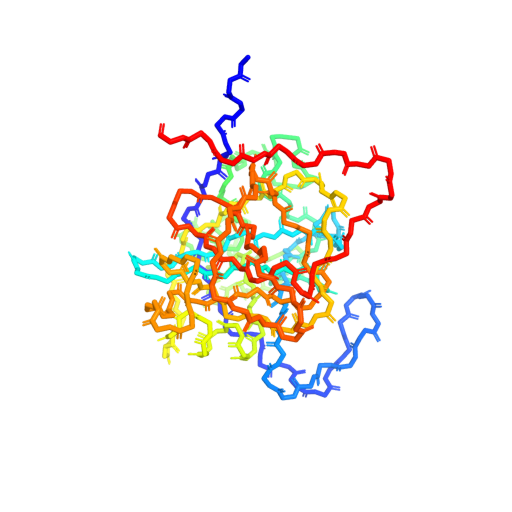OM 711 C CA . ALA A 1 90 ? -10.617 -1.424 16.320 1.00 98.81 90 ALA A CA 1
ATOM 712 C C . ALA A 1 90 ? -10.176 -2.839 16.740 1.00 98.81 90 ALA A C 1
ATOM 714 O O . ALA A 1 90 ? -10.972 -3.612 17.272 1.00 98.81 90 ALA A O 1
ATOM 715 N N . GLN A 1 91 ? -8.888 -3.166 16.595 1.00 98.81 91 GLN A N 1
ATOM 716 C CA . GLN A 1 91 ? -8.342 -4.418 17.114 1.00 98.81 91 GLN A CA 1
ATOM 717 C C . GLN A 1 91 ? -8.450 -4.490 18.642 1.00 98.81 91 GLN A C 1
ATOM 719 O O . GLN A 1 91 ? -8.934 -5.492 19.166 1.00 98.81 91 GLN A O 1
ATOM 724 N N . ALA A 1 92 ? -8.025 -3.439 19.352 1.00 98.81 92 ALA A N 1
ATOM 725 C CA . ALA A 1 92 ? -8.113 -3.384 20.813 1.00 98.81 92 ALA A CA 1
ATOM 726 C C . ALA A 1 92 ? -9.570 -3.463 21.304 1.00 98.81 92 ALA A C 1
ATOM 728 O O . ALA A 1 92 ? -9.869 -4.161 22.271 1.00 98.81 92 ALA A O 1
ATOM 729 N N . ALA A 1 93 ? -10.491 -2.781 20.623 1.00 98.81 93 ALA A N 1
ATOM 730 C CA . ALA A 1 93 ? -11.913 -2.812 20.938 1.00 98.81 93 ALA A CA 1
ATOM 731 C C . ALA A 1 93 ? -12.494 -4.222 20.761 1.00 98.81 93 ALA A C 1
ATOM 733 O O . ALA A 1 93 ? -13.188 -4.718 21.645 1.00 98.81 93 ALA A O 1
ATOM 734 N N . PHE A 1 94 ? -12.168 -4.888 19.651 1.00 98.81 94 PHE A N 1
ATOM 735 C CA . PHE A 1 94 ? -12.664 -6.227 19.342 1.00 98.81 94 PHE A CA 1
ATOM 736 C C . PHE A 1 94 ? -12.101 -7.315 20.270 1.00 98.81 94 PHE A C 1
ATOM 738 O O . PHE A 1 94 ? -12.831 -8.218 20.666 1.00 98.81 94 PHE A O 1
ATOM 745 N N . GLN A 1 95 ? -10.805 -7.255 20.594 1.00 98.56 95 GLN A N 1
ATOM 746 C CA . GLN A 1 95 ? -10.111 -8.320 21.331 1.00 98.56 95 GLN A CA 1
ATOM 747 C C . GLN A 1 95 ? -10.134 -8.113 22.848 1.00 98.56 95 GLN A C 1
ATOM 749 O O . GLN A 1 95 ? -10.270 -9.080 23.593 1.00 98.56 95 GLN A O 1
ATOM 754 N N . ASP A 1 96 ? -10.038 -6.861 23.298 1.00 98.44 96 ASP A N 1
ATOM 755 C CA . ASP A 1 96 ? -9.788 -6.521 24.702 1.00 98.44 96 ASP A CA 1
ATOM 756 C C . ASP A 1 96 ? -10.927 -5.699 25.325 1.00 98.44 96 ASP A C 1
ATOM 758 O O . ASP A 1 96 ? -10.804 -5.216 26.448 1.00 98.44 96 ASP A O 1
ATOM 762 N N . SER A 1 97 ? -12.038 -5.505 24.602 1.00 98.25 97 SER A N 1
ATOM 763 C CA . SER A 1 97 ? -13.139 -4.608 24.999 1.00 98.25 97 SER A CA 1
ATOM 764 C C . SER A 1 97 ? -12.696 -3.160 25.257 1.00 98.25 97 SER A C 1
ATOM 766 O O . SER A 1 97 ? -13.368 -2.426 25.981 1.00 98.25 97 SER A O 1
ATOM 768 N N . TYR A 1 98 ? -11.576 -2.723 24.665 1.00 98.69 98 TYR A N 1
ATOM 769 C CA . TYR A 1 98 ? -11.106 -1.342 24.781 1.00 98.69 98 TYR A CA 1
ATOM 770 C C . TYR A 1 98 ? -12.195 -0.360 24.330 1.00 98.69 98 TYR A C 1
ATOM 772 O O . TYR A 1 98 ? -12.877 -0.606 23.332 1.00 98.69 98 TYR A O 1
ATOM 780 N N . HIS A 1 99 ? -12.357 0.748 25.062 1.00 98.31 99 HIS A N 1
ATOM 781 C CA . HIS A 1 99 ? -13.418 1.731 24.817 1.00 98.31 99 HIS A CA 1
ATOM 782 C C . HIS A 1 99 ? -14.815 1.068 24.736 1.00 98.31 99 HIS A C 1
ATOM 784 O O . HIS A 1 99 ? -15.587 1.295 23.805 1.00 98.31 99 HIS A O 1
ATOM 790 N N . ASP A 1 100 ? -15.108 0.170 25.683 1.00 98.56 100 ASP A N 1
ATOM 791 C CA . ASP A 1 100 ? -16.342 -0.628 25.761 1.00 98.56 100 ASP A CA 1
ATOM 792 C C . ASP A 1 100 ? -16.649 -1.446 24.488 1.00 98.56 100 ASP A C 1
ATOM 794 O O . ASP A 1 100 ? -17.810 -1.703 24.155 1.00 98.56 100 ASP A O 1
ATOM 798 N N . GLY A 1 101 ? -15.610 -1.821 23.733 1.00 98.62 101 GLY A N 1
ATOM 799 C CA . GLY A 1 101 ? -15.739 -2.516 22.450 1.00 98.62 101 GLY A CA 1
ATOM 800 C C . GLY A 1 101 ? -16.286 -1.638 21.319 1.00 98.62 101 GLY A C 1
ATOM 801 O O . GLY A 1 101 ? -16.855 -2.156 20.351 1.00 98.62 101 GLY A O 1
ATOM 802 N N . LYS A 1 102 ? -16.162 -0.309 21.433 1.00 98.81 102 LYS A N 1
ATOM 803 C CA . LYS A 1 102 ? -16.734 0.658 20.487 1.00 98.81 102 LYS A CA 1
ATOM 804 C C . LYS A 1 102 ? -15.678 1.447 19.730 1.00 98.81 102 LYS A C 1
ATOM 806 O O . LYS A 1 102 ? -14.609 1.738 20.259 1.00 98.81 102 LYS A O 1
ATOM 811 N N . ASP A 1 103 ? -16.016 1.862 18.516 1.00 98.56 103 ASP A N 1
ATOM 812 C CA . ASP A 1 103 ? -15.214 2.803 17.732 1.00 98.56 103 ASP A CA 1
ATOM 813 C C . ASP A 1 103 ? -15.409 4.259 18.199 1.00 98.56 103 ASP A C 1
ATOM 815 O O . ASP A 1 103 ? -16.187 4.547 19.115 1.00 98.56 103 ASP A O 1
ATOM 819 N N . GLN A 1 104 ? -14.729 5.202 17.543 1.00 98.12 104 GLN A N 1
ATOM 820 C CA . GLN A 1 104 ? -14.807 6.638 17.844 1.00 98.12 104 GLN A CA 1
ATOM 821 C C . GLN A 1 104 ? -16.219 7.245 17.724 1.00 98.12 104 GLN A C 1
ATOM 823 O O . GLN A 1 104 ? -16.443 8.362 18.186 1.00 98.12 104 GLN A O 1
ATOM 828 N N . PHE A 1 105 ? -17.158 6.555 17.071 1.00 98.12 105 PHE A N 1
ATOM 829 C CA . PHE A 1 105 ? -18.539 7.000 16.882 1.00 98.12 105 PHE A CA 1
ATOM 830 C C . PHE A 1 105 ? -19.518 6.271 17.814 1.00 98.12 105 PHE A C 1
ATOM 832 O O . PHE A 1 105 ? -20.728 6.474 17.719 1.00 98.12 105 PHE A O 1
ATOM 839 N N . GLY A 1 106 ? -19.018 5.413 18.707 1.00 98.19 106 GLY A N 1
ATOM 840 C CA . GLY A 1 106 ? -19.831 4.643 19.643 1.00 98.19 106 GLY A CA 1
ATOM 841 C C . GLY A 1 106 ? -20.484 3.397 19.038 1.00 98.19 106 GLY A C 1
ATOM 842 O O . GLY A 1 106 ? -21.322 2.779 19.701 1.00 98.19 106 GLY A O 1
ATOM 843 N N . ARG A 1 107 ? -20.127 3.003 17.808 1.00 98.44 107 ARG A N 1
ATOM 844 C CA . ARG A 1 107 ? -20.623 1.765 17.189 1.00 98.44 107 ARG A CA 1
ATOM 845 C C . ARG A 1 107 ? -19.842 0.580 17.745 1.00 98.44 107 ARG A C 1
ATOM 847 O O . ARG A 1 107 ? -18.631 0.673 17.919 1.00 98.44 107 ARG A O 1
ATOM 854 N N . THR A 1 108 ? -20.510 -0.548 17.979 1.00 98.62 108 THR A N 1
ATOM 855 C CA . THR A 1 108 ? -19.832 -1.795 18.364 1.00 98.62 108 THR A CA 1
ATOM 856 C C . THR A 1 108 ? -18.918 -2.267 17.236 1.00 98.62 108 THR A C 1
ATOM 858 O O . THR A 1 108 ? -19.384 -2.500 16.116 1.00 98.62 108 THR A O 1
ATOM 861 N N . VAL A 1 109 ? -17.634 -2.438 17.543 1.00 98.56 109 VAL A N 1
ATOM 862 C CA . VAL A 1 109 ? -16.639 -2.962 16.607 1.00 98.56 109 VAL A CA 1
ATOM 863 C C . VAL A 1 109 ? -16.870 -4.459 16.422 1.00 98.56 109 VAL A C 1
ATOM 865 O O . VAL A 1 109 ? -16.935 -5.213 17.389 1.00 98.56 109 VAL A O 1
ATOM 868 N N . ARG A 1 110 ? -17.027 -4.903 15.169 1.00 98.19 110 ARG A N 1
ATOM 869 C CA . ARG A 1 110 ? -17.392 -6.300 14.844 1.00 98.19 110 ARG A CA 1
ATOM 870 C C . ARG A 1 110 ? -16.254 -7.132 14.263 1.00 98.19 110 ARG A C 1
ATOM 872 O O . ARG A 1 110 ? -16.428 -8.329 14.065 1.00 98.19 110 ARG A O 1
ATOM 879 N N . ASN A 1 111 ? -15.118 -6.513 13.969 1.00 98.44 111 ASN A N 1
ATOM 880 C CA . ASN A 1 111 ? -13.899 -7.181 13.532 1.00 98.44 111 ASN A CA 1
ATOM 881 C C . ASN A 1 111 ? -12.683 -6.303 13.893 1.00 98.44 111 ASN A C 1
ATOM 883 O O . ASN A 1 111 ? -12.853 -5.108 14.134 1.00 98.44 111 ASN A O 1
ATOM 887 N N . PRO A 1 112 ? -11.459 -6.853 13.927 1.00 98.69 112 PRO A N 1
ATOM 888 C CA . PRO A 1 112 ? -10.273 -6.103 14.330 1.00 98.69 112 PRO A CA 1
ATOM 889 C C . PRO A 1 112 ? -9.628 -5.322 13.169 1.00 98.69 112 PRO A C 1
ATOM 891 O O . PRO A 1 112 ? -8.418 -5.108 13.191 1.00 98.69 112 PRO A O 1
ATOM 894 N N . ALA A 1 113 ? -10.392 -4.956 12.131 1.00 98.50 113 ALA A N 1
ATOM 895 C CA . ALA A 1 113 ? -9.845 -4.370 10.909 1.00 98.50 113 ALA A CA 1
ATOM 896 C C . ALA A 1 113 ? -9.051 -3.090 11.202 1.00 98.50 113 ALA A C 1
ATOM 898 O O . ALA A 1 113 ? -9.547 -2.189 11.877 1.00 98.50 113 ALA A O 1
ATOM 899 N N . GLY A 1 114 ? -7.821 -3.026 10.692 1.00 98.62 114 GLY A N 1
ATOM 900 C CA . GLY A 1 114 ? -6.964 -1.838 10.770 1.00 98.62 114 GLY A CA 1
ATOM 901 C C . GLY A 1 114 ? -6.627 -1.233 9.409 1.00 98.62 114 GLY A C 1
ATOM 902 O O . GLY A 1 114 ? -6.063 -0.148 9.354 1.00 98.62 114 GLY A O 1
ATOM 903 N N . ILE A 1 115 ? -6.964 -1.922 8.320 1.00 98.88 115 ILE A N 1
ATOM 904 C CA . ILE A 1 115 ? -6.764 -1.476 6.941 1.00 98.88 115 ILE A CA 1
ATOM 905 C C . ILE A 1 115 ? -7.811 -2.156 6.058 1.00 98.88 115 ILE A C 1
ATOM 907 O O . ILE A 1 115 ? -8.042 -3.360 6.208 1.00 98.88 115 ILE A O 1
ATOM 911 N N . ASP A 1 116 ? -8.395 -1.408 5.129 1.00 98.88 116 ASP A N 1
ATOM 912 C CA . ASP A 1 116 ? -9.242 -1.976 4.080 1.00 98.88 116 ASP A CA 1
ATOM 913 C C . ASP A 1 116 ? -8.531 -1.883 2.732 1.00 98.88 116 ASP A C 1
ATOM 915 O O . ASP A 1 116 ? -7.772 -0.948 2.468 1.00 98.88 116 ASP A O 1
ATOM 919 N N . LEU A 1 117 ? -8.706 -2.904 1.895 1.00 98.88 117 LEU A N 1
ATOM 920 C CA . LEU A 1 117 ? -8.009 -3.037 0.620 1.00 98.88 117 LEU A CA 1
ATOM 921 C C . LEU A 1 117 ? -9.015 -3.181 -0.514 1.00 98.88 117 LEU A C 1
ATOM 923 O O . LEU A 1 117 ? -9.915 -4.025 -0.459 1.00 98.88 117 LEU A O 1
ATOM 927 N N . ALA A 1 118 ? -8.817 -2.393 -1.566 1.00 98.69 118 ALA A N 1
ATOM 928 C CA . ALA A 1 118 ? -9.630 -2.465 -2.767 1.00 98.69 118 ALA A CA 1
ATOM 929 C C . ALA A 1 118 ? -9.498 -3.822 -3.479 1.00 98.69 118 ALA A C 1
ATOM 931 O O . ALA A 1 118 ? -8.494 -4.532 -3.364 1.00 98.69 118 ALA A O 1
ATOM 932 N N . ASP A 1 119 ? -10.532 -4.170 -4.240 1.00 98.50 119 ASP A N 1
ATOM 933 C CA . ASP A 1 119 ? -10.768 -5.507 -4.788 1.00 98.50 119 ASP A CA 1
ATOM 934 C C . ASP A 1 119 ? -9.600 -6.084 -5.600 1.00 98.50 119 ASP A C 1
ATOM 936 O O . ASP A 1 119 ? -9.256 -7.258 -5.446 1.00 98.50 119 ASP A O 1
ATOM 940 N N . GLY A 1 120 ? -8.966 -5.275 -6.450 1.00 98.56 120 GLY A N 1
ATOM 941 C CA . GLY A 1 120 ? -7.848 -5.721 -7.281 1.00 98.56 120 GLY A CA 1
ATOM 942 C C . GLY A 1 120 ? -6.603 -6.001 -6.445 1.00 98.56 120 GLY A C 1
ATOM 943 O O . GLY A 1 120 ? -5.964 -7.044 -6.591 1.00 98.56 120 GLY A O 1
ATOM 944 N N . ALA A 1 121 ? -6.302 -5.121 -5.491 1.00 98.75 121 ALA A N 1
ATOM 945 C CA . ALA A 1 121 ? -5.205 -5.337 -4.555 1.00 98.75 121 ALA A CA 1
ATOM 946 C C . ALA A 1 121 ? -5.432 -6.568 -3.663 1.00 98.75 121 ALA A C 1
ATOM 948 O O . ALA A 1 121 ? -4.504 -7.350 -3.442 1.00 98.75 121 ALA A O 1
ATOM 949 N N . PHE A 1 122 ? -6.660 -6.759 -3.176 1.00 98.75 122 PHE A N 1
ATOM 950 C CA . PHE A 1 122 ? -7.025 -7.857 -2.286 1.00 98.75 122 PHE A CA 1
ATOM 951 C C . PHE A 1 122 ? -6.954 -9.217 -3.004 1.00 98.75 122 PHE A C 1
ATOM 953 O O . PHE A 1 122 ? -6.247 -10.123 -2.553 1.00 98.75 122 PHE A O 1
ATOM 960 N N . TRP A 1 123 ? -7.636 -9.362 -4.145 1.00 98.50 123 TRP A N 1
ATOM 961 C CA . TRP A 1 123 ? -7.736 -10.641 -4.854 1.00 98.50 123 TRP A CA 1
ATOM 962 C C . TRP A 1 123 ? -6.549 -10.926 -5.772 1.00 98.50 123 TRP A C 1
ATOM 964 O O . TRP A 1 123 ? -6.009 -12.030 -5.740 1.00 98.50 123 TRP A O 1
ATOM 974 N N . ASP A 1 124 ? -6.133 -9.959 -6.588 1.00 98.31 124 ASP A N 1
ATOM 975 C CA . ASP A 1 124 ? -5.151 -10.193 -7.656 1.00 98.31 124 ASP A CA 1
ATOM 976 C C . ASP A 1 124 ? -3.726 -9.906 -7.164 1.00 98.31 124 ASP A C 1
ATOM 978 O O . ASP A 1 124 ? -2.785 -10.680 -7.390 1.00 98.31 124 ASP A O 1
ATOM 982 N N . GLY A 1 125 ? -3.570 -8.811 -6.420 1.00 98.50 125 GLY A N 1
ATOM 983 C CA . GLY A 1 125 ? -2.305 -8.409 -5.822 1.00 98.50 125 GLY A CA 1
ATOM 984 C C . GLY A 1 125 ? -1.849 -9.371 -4.730 1.00 98.50 125 GLY A C 1
ATOM 985 O O . GLY A 1 125 ? -0.809 -10.016 -4.863 1.00 98.50 125 GLY A O 1
ATOM 986 N N . LEU A 1 126 ? -2.636 -9.513 -3.665 1.00 98.75 126 LEU A N 1
ATOM 987 C CA . LEU A 1 126 ? -2.274 -10.315 -2.494 1.00 98.75 126 LEU A CA 1
ATOM 988 C C . LEU A 1 126 ? -2.720 -11.778 -2.574 1.00 98.75 126 LEU A C 1
ATOM 990 O O . LEU A 1 126 ? -2.191 -12.601 -1.828 1.00 98.75 126 LEU A O 1
ATOM 994 N N . GLY A 1 127 ? -3.642 -12.126 -3.476 1.00 98.25 127 GLY A N 1
ATOM 995 C CA . GLY A 1 127 ? -4.161 -13.493 -3.581 1.00 98.25 127 GLY A CA 1
ATOM 996 C C . GLY A 1 127 ? -5.095 -13.891 -2.435 1.00 98.25 127 GLY A C 1
ATOM 997 O O . GLY A 1 127 ? -5.320 -15.086 -2.229 1.00 98.25 127 GLY A O 1
ATOM 998 N N . LEU A 1 128 ? -5.614 -12.925 -1.669 1.00 98.44 128 LEU A N 1
ATOM 999 C CA . LEU A 1 128 ? -6.479 -13.197 -0.525 1.00 98.44 128 LEU A CA 1
ATOM 1000 C C . LEU A 1 128 ? -7.850 -13.693 -0.990 1.00 98.44 128 LEU A C 1
ATOM 1002 O O . LEU A 1 128 ? -8.390 -13.257 -2.006 1.00 98.44 128 LEU A O 1
ATOM 1006 N N . ARG A 1 129 ? -8.419 -14.630 -0.229 1.00 97.56 129 ARG A N 1
ATOM 1007 C CA . ARG A 1 129 ? -9.772 -15.175 -0.449 1.00 97.56 129 ARG A CA 1
ATOM 1008 C C . ARG A 1 129 ? -10.742 -14.826 0.672 1.00 97.56 129 ARG A C 1
ATOM 1010 O O . ARG A 1 129 ? -11.946 -14.909 0.468 1.00 97.56 129 ARG A O 1
ATOM 1017 N N . ASP A 1 130 ? -10.199 -14.420 1.809 1.00 98.25 130 ASP A N 1
ATOM 1018 C CA . ASP A 1 130 ? -10.907 -13.935 2.984 1.00 98.25 130 ASP A CA 1
ATOM 1019 C C . ASP A 1 130 ? -9.991 -12.939 3.711 1.00 98.25 130 ASP A C 1
ATOM 1021 O O . ASP A 1 130 ? -8.806 -12.810 3.374 1.00 98.25 130 ASP A O 1
ATOM 1025 N N . ASN A 1 131 ? -10.548 -12.218 4.676 1.00 98.31 131 ASN A N 1
ATOM 1026 C CA . ASN A 1 131 ? -9.834 -11.284 5.532 1.00 98.31 131 ASN A CA 1
ATOM 1027 C C . ASN A 1 131 ? -8.675 -11.994 6.243 1.00 98.31 131 ASN A C 1
ATOM 1029 O O . ASN A 1 131 ? -8.786 -13.155 6.645 1.00 98.31 131 ASN A O 1
ATOM 1033 N N . ALA A 1 132 ? -7.553 -11.301 6.409 1.00 98.50 132 ALA A N 1
ATOM 1034 C CA . ALA A 1 132 ? -6.332 -11.931 6.892 1.00 98.50 132 ALA A CA 1
ATOM 1035 C C . ALA A 1 132 ? -5.447 -10.963 7.671 1.00 98.50 132 ALA A C 1
ATOM 1037 O O . ALA A 1 132 ? -5.459 -9.753 7.451 1.00 98.50 132 ALA A O 1
ATOM 1038 N N . TRP A 1 133 ? -4.616 -11.523 8.547 1.00 98.75 133 TRP A N 1
ATOM 1039 C CA . TRP A 1 133 ? -3.478 -10.804 9.106 1.00 98.75 133 TRP A CA 1
ATOM 1040 C C . TRP A 1 133 ? -2.387 -10.662 8.042 1.00 98.75 133 TRP A C 1
ATOM 1042 O O . TRP A 1 133 ? -1.948 -11.652 7.455 1.00 98.75 133 TRP A O 1
ATOM 1052 N N . VAL A 1 134 ? -1.945 -9.431 7.810 1.00 98.81 134 VAL A N 1
ATOM 1053 C CA . VAL A 1 134 ? -0.911 -9.066 6.835 1.00 98.81 134 VAL A CA 1
ATOM 1054 C C . VAL A 1 134 ? 0.166 -8.218 7.502 1.00 98.81 134 VAL A C 1
ATOM 1056 O O . VAL A 1 134 ? -0.070 -7.602 8.541 1.00 98.81 134 VAL A O 1
ATOM 1059 N N . GLN A 1 135 ? 1.353 -8.174 6.904 1.00 98.69 135 GLN A N 1
ATOM 1060 C CA . GLN A 1 135 ? 2.385 -7.213 7.292 1.00 98.69 135 GLN A CA 1
ATOM 1061 C C . GLN A 1 135 ? 2.152 -5.900 6.550 1.00 98.69 135 GLN A C 1
ATOM 1063 O O . GLN A 1 135 ? 2.086 -5.902 5.323 1.00 98.69 135 GLN A O 1
ATOM 1068 N N . VAL A 1 136 ? 2.048 -4.789 7.277 1.00 98.75 136 VAL A N 1
ATOM 1069 C CA . VAL A 1 136 ? 1.880 -3.446 6.709 1.00 98.75 136 VAL A CA 1
ATOM 1070 C C . VAL A 1 136 ? 3.076 -2.587 7.080 1.00 98.75 136 VAL A C 1
ATOM 1072 O O . VAL A 1 136 ? 3.363 -2.395 8.260 1.00 98.75 136 VAL A O 1
ATOM 1075 N N . THR A 1 137 ? 3.748 -2.046 6.072 1.00 98.31 137 THR A N 1
ATOM 1076 C CA . THR A 1 137 ? 4.823 -1.065 6.209 1.00 98.31 137 THR A CA 1
ATOM 1077 C C . THR A 1 137 ? 4.339 0.281 5.683 1.00 98.31 137 THR A C 1
ATOM 1079 O O . THR A 1 137 ? 3.868 0.380 4.548 1.00 98.31 137 THR A O 1
ATOM 1082 N N . PHE A 1 138 ? 4.483 1.319 6.5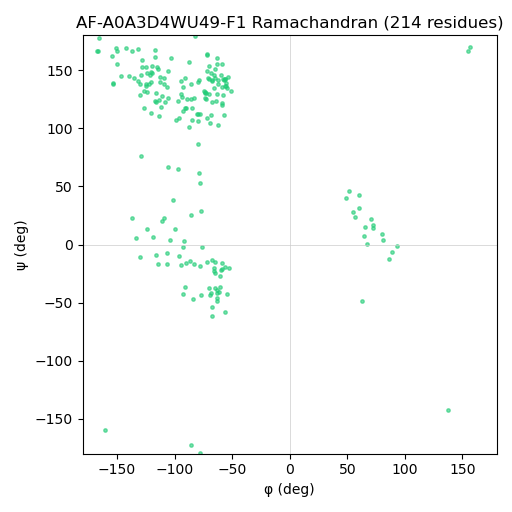00 1.00 95.88 138 PHE A N 1
ATOM 1083 C CA . PHE A 1 138 ? 4.143 2.695 6.143 1.00 95.88 138 PHE A CA 1
ATOM 1084 C C . PHE A 1 138 ? 5.375 3.353 5.531 1.00 95.88 138 PHE A C 1
ATOM 1086 O O . PHE A 1 138 ? 6.423 3.425 6.176 1.00 95.88 138 PHE A O 1
ATOM 1093 N N . LEU A 1 139 ? 5.278 3.748 4.263 1.00 95.50 139 LEU A N 1
ATOM 1094 C CA . LEU A 1 139 ? 6.434 4.210 3.505 1.00 95.50 139 LEU A CA 1
ATOM 1095 C C . LEU A 1 139 ? 6.595 5.730 3.640 1.00 95.50 139 LEU A C 1
ATOM 1097 O O . LEU A 1 139 ? 5.594 6.451 3.636 1.00 95.50 139 LEU A O 1
ATOM 1101 N N . PRO A 1 140 ? 7.837 6.2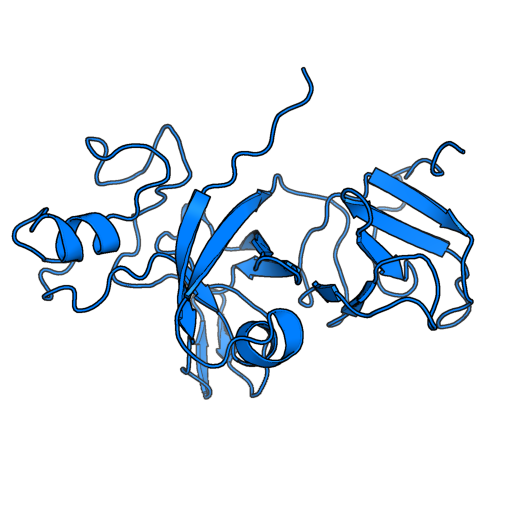38 3.707 1.00 93.00 140 PRO A N 1
ATOM 1102 C CA . PRO A 1 140 ? 8.109 7.650 3.494 1.00 93.00 140 PRO A CA 1
ATOM 1103 C C . PRO A 1 140 ? 7.641 8.088 2.103 1.00 93.00 140 PRO A C 1
ATOM 1105 O O . PRO A 1 140 ? 7.595 7.282 1.169 1.00 93.00 140 PRO A O 1
ATOM 1108 N N . SER A 1 141 ? 7.347 9.378 1.951 1.00 92.56 141 SER A N 1
ATOM 1109 C CA . SER A 1 141 ? 7.044 9.955 0.641 1.00 92.56 141 SER A CA 1
ATOM 1110 C C . SER A 1 141 ? 8.198 9.729 -0.336 1.00 92.56 141 SER A C 1
ATOM 1112 O O . SER A 1 141 ? 9.369 9.847 0.031 1.00 92.56 141 SER A O 1
ATOM 1114 N N . SER A 1 142 ? 7.862 9.442 -1.591 1.00 95.50 142 SER A N 1
ATOM 1115 C CA . SER A 1 142 ? 8.834 9.205 -2.658 1.00 95.50 142 SER A CA 1
ATOM 1116 C C . SER A 1 142 ? 8.462 10.010 -3.901 1.00 95.50 142 SER A C 1
ATOM 1118 O O . SER A 1 142 ? 7.283 10.089 -4.250 1.00 95.50 142 SER A O 1
ATOM 1120 N N . PRO A 1 143 ? 9.447 10.582 -4.615 1.00 96.38 143 PRO A N 1
ATOM 1121 C CA . PRO A 1 143 ? 9.185 11.273 -5.870 1.00 96.38 143 PRO A CA 1
ATOM 1122 C C . PRO A 1 143 ? 8.827 10.318 -7.026 1.00 96.38 143 PRO A C 1
ATOM 1124 O O . PRO A 1 143 ? 8.316 10.778 -8.048 1.00 96.38 143 PRO A O 1
ATOM 1127 N N . ALA A 1 144 ? 9.078 9.010 -6.887 1.00 98.19 144 ALA A N 1
ATOM 1128 C CA . ALA A 1 144 ? 8.754 8.011 -7.901 1.00 98.19 144 ALA A CA 1
ATOM 1129 C C . ALA A 1 144 ? 7.275 7.626 -7.838 1.00 98.19 144 ALA A C 1
ATOM 1131 O O . ALA A 1 144 ? 6.841 6.974 -6.888 1.00 98.19 144 ALA A O 1
ATOM 1132 N N . VAL A 1 145 ? 6.510 7.988 -8.866 1.00 98.56 145 VAL A N 1
ATOM 1133 C CA . VAL A 1 145 ? 5.066 7.742 -8.923 1.00 98.56 145 VAL A CA 1
ATOM 1134 C C . VAL A 1 145 ? 4.738 6.754 -10.028 1.00 98.56 145 VAL A C 1
ATOM 1136 O O . VAL A 1 145 ? 5.034 6.982 -11.203 1.00 98.56 145 VAL A O 1
ATOM 1139 N N . VAL A 1 146 ? 4.054 5.678 -9.661 1.00 98.69 146 VAL A N 1
ATOM 1140 C CA . VAL A 1 146 ? 3.575 4.677 -10.610 1.00 98.69 146 VAL A CA 1
ATOM 1141 C C . VAL A 1 146 ? 2.373 5.211 -11.399 1.00 98.69 146 VAL A C 1
ATOM 1143 O O . VAL A 1 146 ? 1.431 5.774 -10.844 1.00 98.69 146 VAL A O 1
ATOM 1146 N N . THR A 1 147 ? 2.390 5.055 -12.722 1.00 98.62 147 THR A N 1
ATOM 1147 C CA . THR A 1 147 ? 1.405 5.690 -13.627 1.00 98.62 147 THR A CA 1
ATOM 1148 C C . THR A 1 147 ? 0.205 4.806 -13.983 1.00 98.62 147 THR A C 1
ATOM 1150 O O . THR A 1 147 ? -0.837 5.315 -14.403 1.00 98.62 147 THR A O 1
ATOM 1153 N N . THR A 1 148 ? 0.318 3.496 -13.767 1.00 98.38 148 THR A N 1
ATOM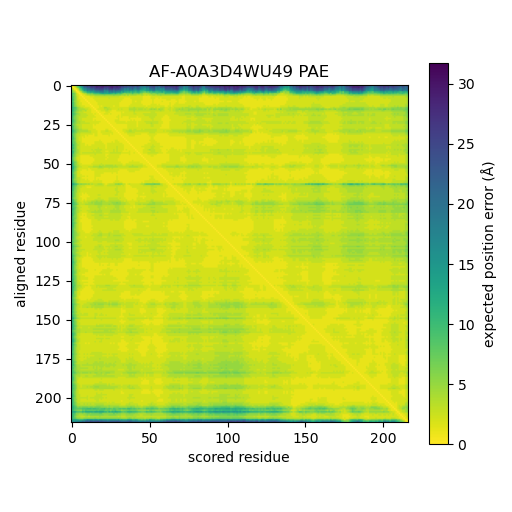 1154 C CA . THR A 1 148 ? -0.721 2.481 -14.006 1.00 98.38 148 THR A CA 1
ATOM 1155 C C . THR A 1 148 ? -0.549 1.324 -13.024 1.00 98.38 148 THR A C 1
ATOM 1157 O O . THR A 1 148 ? 0.494 1.225 -12.397 1.00 98.38 148 THR A O 1
ATOM 1160 N N . VAL A 1 149 ? -1.529 0.433 -12.881 1.00 98.50 149 VAL A N 1
ATOM 1161 C CA . VAL A 1 149 ? -1.331 -0.781 -12.074 1.00 98.50 149 VAL A CA 1
ATOM 1162 C C . VAL A 1 149 ? -0.228 -1.645 -12.699 1.00 98.50 149 VAL A C 1
ATOM 1164 O O . VAL A 1 149 ? -0.274 -1.932 -13.896 1.00 98.50 149 VAL A O 1
ATOM 1167 N N . LEU A 1 150 ? 0.759 -2.057 -11.897 1.00 97.75 150 LEU A N 1
ATOM 1168 C CA . LEU A 1 150 ? 1.922 -2.830 -12.347 1.00 97.75 150 LEU A CA 1
ATOM 1169 C C . LEU A 1 150 ? 2.038 -4.176 -11.648 1.00 97.75 150 LEU A C 1
ATOM 1171 O O . LEU A 1 150 ? 1.730 -4.309 -10.468 1.00 97.75 150 LEU A O 1
ATOM 1175 N N . ASN A 1 151 ? 2.584 -5.155 -12.365 1.00 98.69 151 ASN A N 1
ATOM 1176 C CA . ASN A 1 151 ? 3.041 -6.402 -11.764 1.00 98.69 151 ASN A CA 1
ATOM 1177 C C . ASN A 1 151 ? 4.333 -6.164 -10.978 1.00 98.69 151 ASN A C 1
ATOM 1179 O O . ASN A 1 151 ? 5.293 -5.615 -11.520 1.00 98.69 151 ASN A O 1
ATOM 1183 N N . LEU A 1 152 ? 4.370 -6.652 -9.739 1.00 98.81 152 LEU A N 1
ATOM 1184 C CA . LEU A 1 152 ? 5.580 -6.728 -8.930 1.00 98.81 152 LEU A CA 1
ATOM 1185 C C . LEU A 1 152 ? 6.256 -8.068 -9.195 1.00 98.81 152 LEU A C 1
ATOM 1187 O O . LEU A 1 152 ? 5.619 -9.117 -9.067 1.00 98.81 152 L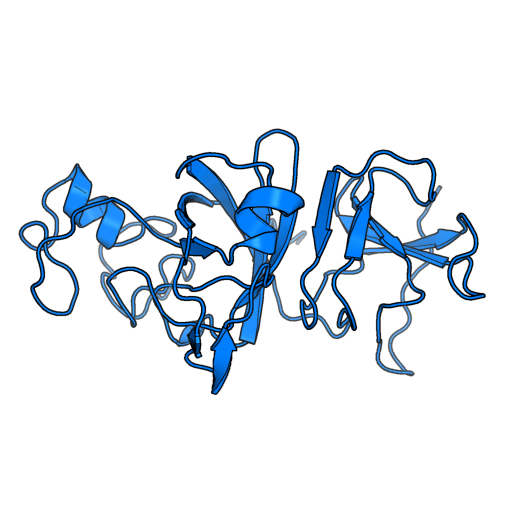EU A O 1
ATOM 1191 N N . ARG A 1 153 ? 7.529 -8.049 -9.579 1.00 98.81 153 ARG A N 1
ATOM 1192 C CA . ARG A 1 153 ? 8.243 -9.244 -10.033 1.00 98.81 153 ARG A CA 1
ATOM 1193 C C . ARG A 1 153 ? 9.445 -9.575 -9.168 1.00 98.81 153 ARG A C 1
ATOM 1195 O O . ARG A 1 153 ? 10.056 -8.689 -8.583 1.00 98.81 153 ARG A O 1
ATOM 1202 N N . ALA A 1 154 ? 9.791 -10.861 -9.147 1.00 98.50 154 ALA A N 1
ATOM 1203 C CA . ALA A 1 154 ? 10.958 -11.397 -8.444 1.00 98.50 154 ALA A CA 1
ATOM 1204 C C . ALA A 1 154 ? 12.302 -11.130 -9.161 1.00 98.50 154 ALA A C 1
ATOM 1206 O O . ALA A 1 154 ? 13.357 -11.511 -8.662 1.00 98.50 154 ALA A O 1
ATOM 1207 N N . GLY A 1 155 ? 12.272 -10.497 -10.337 1.00 98.38 155 GLY A N 1
ATOM 1208 C CA . GLY A 1 155 ? 13.450 -10.133 -11.122 1.00 98.38 155 GLY A CA 1
ATOM 1209 C C . GLY A 1 155 ? 13.101 -9.134 -12.232 1.00 98.38 155 GLY A C 1
ATOM 1210 O O . GLY A 1 155 ? 11.913 -8.971 -12.537 1.00 98.38 155 GLY A O 1
ATOM 1211 N N . PRO A 1 156 ? 14.105 -8.492 -12.856 1.00 98.31 156 PRO A N 1
ATOM 1212 C CA . PRO A 1 156 ? 13.918 -7.503 -13.920 1.00 98.31 156 PRO A CA 1
ATOM 1213 C C . PRO A 1 156 ? 13.611 -8.167 -15.278 1.00 98.31 156 PRO A C 1
ATOM 1215 O O . PRO A 1 156 ? 14.295 -7.967 -16.275 1.00 98.31 156 PRO A O 1
ATOM 1218 N N . SER A 1 157 ? 12.599 -9.036 -15.313 1.00 98.31 157 SER A N 1
ATOM 1219 C CA . SER A 1 157 ? 12.222 -9.802 -16.503 1.00 98.31 157 SER A CA 1
ATOM 1220 C C . SER A 1 157 ? 10.714 -10.030 -16.568 1.00 98.31 157 SER A C 1
ATOM 1222 O O . SER A 1 157 ? 10.052 -10.272 -15.559 1.00 98.31 157 SER A O 1
ATOM 1224 N N . LEU A 1 158 ? 10.160 -10.033 -17.778 1.00 98.25 158 LEU A N 1
ATOM 1225 C CA . LEU A 1 158 ? 8.778 -10.401 -18.072 1.00 98.25 158 LEU A CA 1
ATOM 1226 C C . LEU A 1 158 ? 8.476 -11.880 -17.787 1.00 98.25 158 LEU A C 1
ATOM 1228 O O . LEU A 1 158 ? 7.315 -12.217 -17.534 1.00 98.25 158 LEU A O 1
ATOM 1232 N N . SER A 1 159 ? 9.495 -12.743 -17.776 1.00 98.38 159 SER A N 1
ATOM 1233 C CA . SER A 1 159 ? 9.379 -14.154 -17.381 1.00 98.38 159 SER A CA 1
ATOM 1234 C C . SER A 1 159 ? 9.532 -14.387 -15.875 1.00 98.38 159 SER A C 1
ATOM 1236 O O . SER A 1 159 ? 9.152 -15.448 -15.381 1.00 98.38 159 SER A O 1
ATOM 1238 N N . ALA A 1 160 ? 10.036 -13.399 -15.124 1.00 98.56 160 ALA A N 1
ATOM 1239 C CA . ALA A 1 160 ? 10.160 -13.515 -13.678 1.00 98.56 160 ALA A CA 1
ATOM 1240 C C . ALA A 1 160 ? 8.778 -13.626 -13.020 1.00 98.56 160 ALA A C 1
ATOM 1242 O O . ALA A 1 160 ? 7.813 -12.971 -13.435 1.00 98.56 160 ALA A O 1
ATOM 1243 N N . GLN A 1 161 ? 8.699 -14.435 -11.961 1.00 98.56 161 GLN A N 1
ATOM 1244 C CA . GLN A 1 161 ? 7.461 -14.682 -11.230 1.00 98.56 161 GLN A CA 1
ATOM 1245 C C . GLN A 1 161 ? 6.813 -13.371 -10.762 1.00 98.56 161 GLN A C 1
ATOM 1247 O O . GLN A 1 161 ? 7.480 -12.500 -10.201 1.00 98.56 161 GLN A O 1
ATOM 1252 N N . ILE A 1 162 ? 5.494 -13.264 -10.951 1.00 98.75 162 ILE A N 1
ATOM 1253 C CA . ILE A 1 162 ? 4.683 -12.173 -10.404 1.00 98.75 162 ILE A CA 1
ATOM 1254 C C . ILE A 1 162 ? 4.385 -12.474 -8.932 1.00 98.75 162 ILE A C 1
ATOM 1256 O O . ILE A 1 162 ? 3.630 -13.394 -8.603 1.00 98.75 162 ILE A O 1
ATOM 1260 N N . ILE A 1 163 ? 4.963 -11.663 -8.055 1.00 98.62 163 ILE A N 1
ATOM 1261 C CA . ILE A 1 163 ? 4.891 -11.762 -6.591 1.00 98.62 163 ILE A CA 1
ATOM 1262 C C . ILE A 1 163 ? 4.038 -10.639 -5.980 1.00 98.62 163 ILE A C 1
ATOM 1264 O O . ILE A 1 163 ? 4.172 -10.301 -4.808 1.00 98.62 163 ILE A O 1
ATOM 1268 N N . GLY A 1 164 ? 3.137 -10.064 -6.777 1.00 98.75 164 GLY A N 1
ATOM 1269 C CA . GLY A 1 164 ? 2.137 -9.093 -6.346 1.00 98.75 164 GLY A CA 1
ATOM 1270 C C . GLY A 1 164 ? 2.001 -7.946 -7.338 1.00 98.75 164 GLY A C 1
ATOM 1271 O O . GLY A 1 164 ? 2.098 -8.173 -8.546 1.00 98.75 164 GLY A O 1
ATOM 1272 N N . GLY A 1 165 ? 1.798 -6.721 -6.855 1.00 98.75 165 GLY A N 1
ATOM 1273 C CA . GLY A 1 165 ? 1.620 -5.575 -7.745 1.00 98.75 165 GLY A CA 1
ATOM 1274 C C . GLY A 1 165 ? 1.731 -4.209 -7.085 1.00 98.75 165 GLY A C 1
ATOM 1275 O O . GLY A 1 165 ? 1.934 -4.088 -5.883 1.00 98.75 165 GLY A O 1
ATOM 1276 N N . VAL A 1 166 ? 1.613 -3.161 -7.886 1.00 98.94 166 VAL A N 1
ATOM 1277 C CA . VAL A 1 166 ? 1.680 -1.774 -7.428 1.00 98.94 166 VAL A CA 1
ATOM 1278 C C . VAL A 1 166 ? 0.490 -1.015 -7.987 1.00 98.94 166 VAL A C 1
ATOM 1280 O O . VAL A 1 166 ? 0.232 -1.073 -9.188 1.00 98.94 166 VAL A O 1
ATOM 1283 N N . GLY A 1 167 ? -0.245 -0.330 -7.114 1.00 98.75 167 GLY A N 1
ATOM 1284 C CA . GLY A 1 167 ? -1.374 0.508 -7.489 1.00 98.75 167 GLY A CA 1
ATOM 1285 C C . GLY A 1 167 ? -0.926 1.742 -8.268 1.00 98.75 167 GLY A C 1
ATOM 1286 O O . GLY A 1 167 ? 0.148 2.301 -8.039 1.00 98.75 167 GLY A O 1
ATOM 1287 N N . LYS A 1 168 ? -1.776 2.197 -9.189 1.00 98.44 168 LYS A N 1
ATOM 1288 C CA . LYS A 1 168 ? -1.596 3.490 -9.856 1.00 98.44 168 LYS A CA 1
ATOM 1289 C C . LYS A 1 168 ? -1.507 4.600 -8.801 1.00 98.44 168 LYS A C 1
ATOM 1291 O O . LYS A 1 168 ? -2.235 4.552 -7.827 1.00 98.44 168 LYS A O 1
ATOM 1296 N N . GLN A 1 169 ? -0.652 5.599 -9.013 1.00 98.38 169 GLN A N 1
ATOM 1297 C CA . GLN A 1 169 ? -0.342 6.697 -8.080 1.00 98.38 169 GLN A CA 1
ATOM 1298 C C . GLN A 1 169 ? 0.388 6.297 -6.788 1.00 98.38 169 GLN A C 1
ATOM 1300 O O . GLN A 1 169 ? 0.727 7.188 -6.011 1.00 98.38 169 GLN A O 1
ATOM 1305 N N . ALA A 1 170 ? 0.708 5.017 -6.572 1.00 98.69 170 ALA A N 1
ATOM 1306 C CA . ALA A 1 170 ? 1.598 4.639 -5.480 1.00 98.69 170 ALA A CA 1
ATOM 1307 C C . ALA A 1 170 ? 2.962 5.335 -5.632 1.00 98.69 170 ALA A C 1
ATOM 1309 O O . ALA A 1 170 ? 3.547 5.362 -6.723 1.00 98.69 170 ALA A O 1
ATOM 1310 N N . GLN A 1 171 ? 3.460 5.866 -4.520 1.00 98.25 171 GLN A N 1
ATOM 1311 C CA . GLN A 1 171 ? 4.806 6.403 -4.374 1.00 98.25 171 GLN A CA 1
ATOM 1312 C C . GLN A 1 171 ? 5.727 5.278 -3.894 1.00 98.25 171 GLN A C 1
ATOM 1314 O O . GLN A 1 171 ? 5.517 4.725 -2.814 1.00 98.25 171 GLN A O 1
ATOM 1319 N N . VAL A 1 172 ? 6.730 4.906 -4.689 1.00 97.81 172 VAL A N 1
ATOM 1320 C CA . VAL A 1 172 ? 7.571 3.725 -4.412 1.00 97.81 172 VAL A CA 1
ATOM 1321 C C . VAL A 1 172 ? 9.014 4.103 -4.071 1.00 97.81 172 VAL A C 1
ATOM 1323 O O . VAL A 1 172 ? 9.570 5.004 -4.697 1.00 97.81 172 VAL A O 1
ATOM 1326 N N . PRO A 1 173 ? 9.660 3.436 -3.099 1.00 96.31 173 PRO A N 1
ATOM 1327 C CA . PRO A 1 173 ? 11.040 3.721 -2.730 1.00 96.31 173 PRO A CA 1
ATOM 1328 C C . PRO A 1 173 ? 11.981 3.047 -3.731 1.00 96.31 173 PRO A C 1
ATOM 1330 O O . PRO A 1 173 ? 12.393 1.910 -3.523 1.00 96.31 173 PRO A O 1
ATOM 1333 N N . VAL A 1 174 ? 12.286 3.715 -4.845 1.00 97.44 174 VAL A N 1
ATOM 1334 C CA . VAL A 1 174 ? 13.252 3.175 -5.811 1.00 97.44 174 VAL A CA 1
ATOM 1335 C C . VAL A 1 174 ? 14.642 3.188 -5.175 1.00 97.44 174 VAL A C 1
ATOM 1337 O O . VAL A 1 174 ? 15.205 4.249 -4.920 1.00 97.44 174 VAL A O 1
ATOM 1340 N N . GLU A 1 175 ? 15.173 1.998 -4.896 1.00 95.94 175 GLU A N 1
ATOM 1341 C CA . GLU A 1 175 ? 16.505 1.794 -4.321 1.00 95.94 175 GLU A CA 1
ATOM 1342 C C . GLU A 1 175 ? 17.585 1.980 -5.389 1.00 95.94 175 GLU A C 1
ATOM 1344 O O . GLU A 1 175 ? 18.619 2.597 -5.137 1.00 95.94 175 GLU A O 1
ATOM 1349 N N . CYS A 1 176 ? 17.343 1.416 -6.574 1.00 97.62 176 CYS A N 1
ATOM 1350 C CA . CYS A 1 176 ? 18.235 1.467 -7.721 1.00 97.62 176 CYS A CA 1
ATOM 1351 C C . CYS A 1 176 ? 17.532 0.988 -9.002 1.00 97.62 176 CYS A C 1
ATOM 1353 O O . CYS A 1 176 ? 16.466 0.367 -8.935 1.00 97.62 176 CYS A O 1
ATOM 1355 N N . GLN A 1 177 ? 18.148 1.238 -10.158 1.00 98.00 177 GLN A N 1
ATOM 1356 C CA . GLN A 1 177 ? 17.716 0.721 -11.458 1.00 98.00 177 GLN A CA 1
ATOM 1357 C C . GLN A 1 177 ? 18.633 -0.395 -11.953 1.00 98.00 177 GLN A C 1
ATOM 1359 O O . GLN A 1 177 ? 19.833 -0.404 -11.688 1.00 98.00 177 GLN A O 1
ATOM 1364 N N . ILE A 1 178 ? 18.081 -1.333 -12.707 1.00 98.25 178 ILE A N 1
ATOM 1365 C CA . ILE A 1 178 ? 18.821 -2.439 -13.310 1.00 98.25 178 ILE A CA 1
ATOM 1366 C C . ILE A 1 178 ? 18.315 -2.678 -14.730 1.00 98.25 178 ILE A C 1
ATOM 1368 O O . ILE A 1 178 ? 17.126 -2.515 -15.007 1.00 98.25 178 ILE A O 1
ATOM 1372 N N . GLN A 1 179 ? 19.217 -3.053 -15.635 1.00 98.25 179 GLN A N 1
ATOM 1373 C CA . GLN A 1 179 ? 18.829 -3.440 -16.986 1.00 98.25 179 GLN A CA 1
ATOM 1374 C C . GLN A 1 179 ? 18.089 -4.786 -16.961 1.00 98.25 179 GLN A C 1
ATOM 1376 O O . GLN A 1 179 ? 18.427 -5.685 -16.190 1.00 98.25 179 GLN A O 1
ATOM 1381 N N . GLY A 1 180 ? 17.071 -4.925 -17.802 1.00 98.12 180 GLY A N 1
ATOM 1382 C CA . GLY A 1 180 ? 16.216 -6.100 -17.868 1.00 98.12 180 GLY A CA 1
ATOM 1383 C C . GLY A 1 180 ? 15.460 -6.206 -19.186 1.00 98.12 180 GLY A C 1
ATOM 1384 O O . GLY A 1 180 ? 15.844 -5.613 -20.192 1.00 98.12 180 GLY A O 1
ATOM 1385 N N . ASP A 1 181 ? 14.367 -6.968 -19.185 1.00 98.69 181 ASP A N 1
ATOM 1386 C CA . ASP A 1 181 ? 13.556 -7.144 -20.396 1.00 98.69 181 ASP A CA 1
ATOM 1387 C C . ASP A 1 181 ? 12.952 -5.813 -20.869 1.00 98.69 181 ASP A C 1
ATOM 1389 O O . ASP A 1 181 ? 12.476 -5.011 -20.062 1.00 98.69 181 ASP A O 1
ATOM 1393 N N . LEU A 1 182 ? 12.908 -5.619 -22.190 1.00 98.50 182 LEU A N 1
ATOM 1394 C CA . LEU A 1 182 ? 12.342 -4.431 -22.824 1.00 98.50 182 LEU A CA 1
ATOM 1395 C C . LEU A 1 182 ? 10.822 -4.361 -22.611 1.00 98.50 182 LEU A C 1
ATOM 1397 O O . LEU A 1 182 ? 10.075 -5.246 -23.036 1.00 98.50 182 LEU A O 1
ATOM 1401 N N . VAL A 1 183 ? 10.347 -3.268 -22.019 1.00 98.38 183 VAL A N 1
ATOM 1402 C CA . VAL A 1 183 ? 8.924 -2.984 -21.807 1.00 98.38 183 VAL A CA 1
ATOM 1403 C C . VAL A 1 183 ? 8.614 -1.609 -22.378 1.00 98.38 183 VAL A C 1
ATOM 1405 O O . VAL A 1 183 ? 9.168 -0.609 -21.939 1.00 98.38 183 VAL A O 1
ATOM 1408 N N . ASN A 1 184 ? 7.735 -1.547 -23.381 1.00 97.31 184 ASN A N 1
ATOM 1409 C CA . ASN A 1 184 ? 7.345 -0.290 -24.035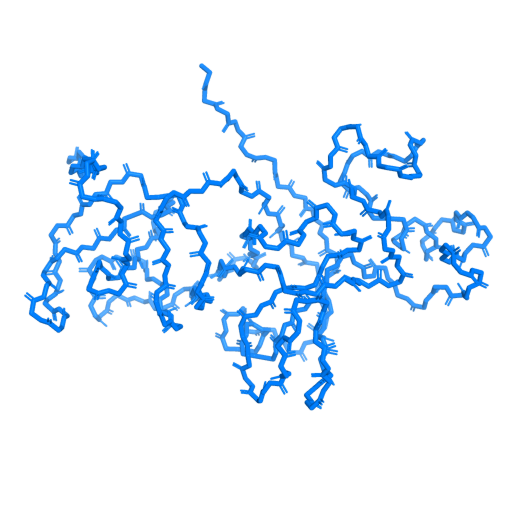 1.00 97.31 184 ASN A CA 1
ATOM 1410 C C . ASN A 1 184 ? 8.549 0.589 -24.458 1.00 97.31 184 ASN A C 1
ATOM 1412 O O . ASN A 1 184 ? 8.535 1.806 -24.294 1.00 97.31 184 ASN A O 1
ATOM 1416 N N . GLY A 1 185 ? 9.613 -0.044 -24.964 1.00 97.88 185 GLY A N 1
ATOM 1417 C CA . GLY A 1 185 ? 10.827 0.647 -25.411 1.00 97.88 185 GLY A CA 1
ATOM 1418 C C . GLY A 1 185 ? 11.815 1.036 -24.305 1.00 97.88 185 GLY A C 1
ATOM 1419 O O . GLY A 1 185 ? 12.829 1.647 -24.621 1.00 97.88 185 GLY A O 1
ATOM 1420 N N . VAL A 1 186 ? 11.557 0.670 -23.046 1.00 98.12 186 VAL A N 1
ATOM 1421 C CA . VAL A 1 186 ? 12.447 0.917 -21.900 1.00 98.12 186 VAL A CA 1
ATOM 1422 C C . VAL A 1 186 ? 12.924 -0.421 -21.336 1.00 98.12 186 VAL A C 1
ATOM 1424 O O . VAL A 1 186 ? 12.109 -1.267 -20.974 1.00 98.12 186 VAL A O 1
ATOM 1427 N N . ASP A 1 187 ? 14.237 -0.629 -21.275 1.00 98.12 187 ASP A N 1
ATOM 1428 C CA . ASP A 1 187 ? 14.888 -1.839 -20.744 1.00 98.12 187 ASP A CA 1
ATOM 1429 C C . ASP A 1 187 ? 15.391 -1.658 -19.302 1.00 98.12 187 ASP A C 1
ATOM 1431 O O . ASP A 1 187 ? 16.138 -2.484 -18.785 1.00 98.12 187 ASP A O 1
ATOM 1435 N N . LEU A 1 188 ? 14.951 -0.594 -18.629 1.00 98.12 188 LEU A N 1
ATOM 1436 C CA . LEU A 1 188 ? 15.220 -0.341 -17.218 1.00 98.12 188 LEU A CA 1
ATOM 1437 C C . LEU A 1 188 ? 14.092 -0.865 -16.323 1.00 98.12 188 LEU A C 1
ATOM 1439 O O . LEU A 1 188 ? 12.897 -0.725 -16.610 1.00 98.12 188 LEU A O 1
ATOM 1443 N N . TRP A 1 189 ? 14.494 -1.434 -15.193 1.00 98.69 189 TRP A N 1
ATOM 1444 C CA . TRP A 1 189 ? 13.635 -1.906 -14.116 1.00 98.69 189 TRP A CA 1
ATOM 1445 C C . TRP A 1 189 ? 14.052 -1.256 -12.803 1.00 98.69 189 TRP A C 1
ATOM 1447 O O . TRP A 1 189 ? 15.238 -1.172 -12.496 1.00 98.69 189 TRP A O 1
ATOM 1457 N N . ASP A 1 190 ? 13.074 -0.840 -12.009 1.00 98.69 190 ASP A N 1
ATOM 1458 C CA . ASP A 1 190 ? 13.286 -0.250 -10.694 1.00 98.69 190 ASP A CA 1
ATOM 1459 C C . ASP A 1 190 ? 13.205 -1.340 -9.622 1.00 98.69 190 ASP A C 1
ATOM 1461 O O . ASP A 1 190 ? 12.209 -2.070 -9.531 1.00 98.69 190 ASP A O 1
ATOM 1465 N N . ARG A 1 191 ? 14.234 -1.434 -8.777 1.00 98.50 191 ARG A N 1
ATOM 1466 C CA . ARG A 1 191 ? 14.190 -2.218 -7.542 1.00 98.50 191 ARG A CA 1
ATOM 1467 C C . ARG A 1 191 ? 13.566 -1.359 -6.446 1.00 98.50 191 ARG A C 1
ATOM 1469 O O . ARG A 1 191 ? 14.130 -0.338 -6.068 1.00 98.50 191 ARG A O 1
ATOM 1476 N N . ILE A 1 192 ? 12.419 -1.782 -5.922 1.00 97.69 192 ILE A N 1
ATOM 1477 C CA . ILE A 1 192 ? 11.644 -1.045 -4.901 1.00 97.69 192 ILE A CA 1
ATOM 1478 C C . ILE A 1 192 ? 11.651 -1.738 -3.528 1.00 97.69 192 ILE A C 1
ATOM 1480 O O . ILE A 1 192 ? 10.754 -1.569 -2.698 1.00 97.69 192 ILE A O 1
ATOM 1484 N N . GLY A 1 193 ? 12.633 -2.615 -3.330 1.00 95.38 193 GLY A N 1
ATOM 1485 C CA . GLY A 1 193 ? 12.811 -3.450 -2.153 1.00 95.38 193 GLY A CA 1
ATOM 1486 C C . GLY A 1 193 ? 13.648 -4.698 -2.459 1.00 95.38 193 GLY A C 1
ATOM 1487 O O . GLY A 1 193 ? 13.870 -5.043 -3.627 1.00 95.38 193 GLY A O 1
ATOM 1488 N N . PRO A 1 194 ? 14.063 -5.460 -1.433 1.00 93.69 194 PRO A N 1
ATOM 1489 C CA . PRO A 1 194 ? 14.793 -6.707 -1.633 1.00 93.69 194 PRO A CA 1
ATOM 1490 C C . PRO A 1 194 ? 14.018 -7.712 -2.497 1.00 93.69 194 PRO A C 1
ATOM 1492 O O . PRO A 1 194 ? 12.993 -8.237 -2.073 1.00 93.69 194 PRO A O 1
ATOM 1495 N N . GLY A 1 195 ? 14.512 -7.976 -3.713 1.00 95.31 195 GLY A N 1
ATOM 1496 C CA . GLY A 1 195 ? 13.886 -8.910 -4.654 1.00 95.31 195 GLY A CA 1
ATOM 1497 C C . GLY A 1 195 ? 12.588 -8.409 -5.299 1.00 95.31 195 GLY A C 1
ATOM 1498 O O . GLY A 1 195 ? 11.849 -9.220 -5.850 1.00 95.31 195 GLY A O 1
ATOM 1499 N N . LEU A 1 196 ? 12.283 -7.110 -5.210 1.00 98.25 196 LEU A N 1
ATOM 1500 C CA . LEU A 1 196 ? 11.029 -6.520 -5.678 1.00 98.25 196 LEU A CA 1
ATOM 1501 C C . LEU A 1 196 ? 11.291 -5.581 -6.859 1.00 98.25 196 LEU A C 1
ATOM 1503 O O . LEU A 1 196 ? 11.856 -4.506 -6.666 1.00 98.25 196 LEU A O 1
ATOM 1507 N N . TYR A 1 197 ? 10.859 -5.972 -8.057 1.00 98.75 197 TYR A N 1
ATOM 1508 C CA . TYR A 1 197 ? 11.141 -5.244 -9.296 1.00 98.75 197 TYR A CA 1
ATOM 1509 C C . TYR A 1 197 ? 9.864 -4.833 -10.031 1.00 98.75 197 TYR A C 1
ATOM 1511 O O . TYR A 1 197 ? 8.927 -5.626 -10.161 1.00 98.75 197 TYR A O 1
ATOM 1519 N N . ILE A 1 198 ? 9.852 -3.608 -10.557 1.00 98.81 198 ILE A N 1
ATOM 1520 C CA . ILE A 1 198 ? 8.823 -3.090 -11.468 1.00 98.81 198 ILE A CA 1
ATOM 1521 C C . ILE A 1 198 ? 9.481 -2.494 -12.712 1.00 98.81 198 ILE A C 1
ATOM 1523 O O . ILE A 1 198 ? 10.627 -2.059 -12.666 1.00 98.81 198 ILE A O 1
ATOM 1527 N N . SER A 1 199 ? 8.776 -2.481 -13.841 1.00 98.62 199 SER A N 1
ATOM 1528 C CA . SER A 1 199 ? 9.318 -1.877 -15.062 1.00 98.62 199 SER A CA 1
ATOM 1529 C C . SER A 1 199 ? 9.330 -0.351 -14.951 1.00 98.62 199 SER A C 1
ATOM 1531 O O . SER A 1 199 ? 8.291 0.251 -14.665 1.00 98.62 199 SER A O 1
ATOM 1533 N N . HIS A 1 200 ? 10.475 0.266 -15.254 1.00 98.38 200 HIS A N 1
ATOM 1534 C CA . HIS A 1 200 ? 10.636 1.721 -15.226 1.00 98.38 200 HIS A CA 1
ATOM 1535 C C . HIS A 1 200 ? 9.781 2.429 -16.289 1.00 98.38 200 HIS A C 1
ATOM 1537 O O . HIS A 1 200 ? 9.426 3.593 -16.132 1.00 98.38 200 HIS A O 1
ATOM 1543 N N . ALA A 1 201 ? 9.355 1.709 -17.336 1.00 98.44 201 ALA A N 1
ATOM 1544 C CA . ALA A 1 201 ? 8.498 2.218 -18.411 1.00 98.44 201 ALA A CA 1
ATOM 1545 C C . ALA A 1 201 ? 7.206 2.905 -17.924 1.00 98.44 201 ALA A C 1
ATOM 1547 O O . ALA A 1 201 ? 6.579 3.658 -18.670 1.00 98.44 201 ALA A O 1
ATOM 1548 N N . TYR A 1 202 ? 6.790 2.620 -16.688 1.00 98.56 202 TYR A N 1
ATOM 1549 C CA . TYR A 1 202 ? 5.558 3.116 -16.083 1.00 98.56 202 TYR A CA 1
ATOM 1550 C C . TYR A 1 202 ? 5.776 3.865 -14.763 1.00 98.56 202 TYR A C 1
ATOM 1552 O O . TYR A 1 202 ? 4.804 4.127 -14.043 1.00 98.56 202 TYR A O 1
ATOM 1560 N N . VAL A 1 203 ? 7.019 4.228 -14.448 1.00 98.44 203 VAL A N 1
ATOM 1561 C CA . V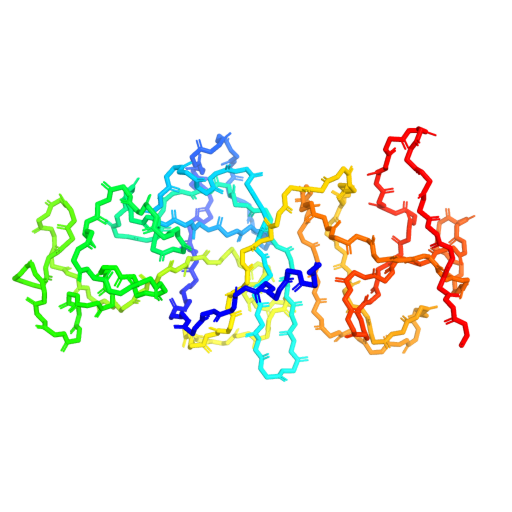AL A 1 203 ? 7.380 4.992 -13.252 1.00 98.44 203 VAL A CA 1
ATOM 1562 C C . VAL A 1 203 ? 7.783 6.397 -13.673 1.00 98.44 203 VAL A C 1
ATOM 1564 O O . VAL A 1 203 ? 8.686 6.592 -14.479 1.00 98.44 203 VAL A O 1
ATOM 1567 N N . ARG A 1 204 ? 7.093 7.402 -13.135 1.00 98.12 204 ARG A N 1
ATOM 1568 C CA . ARG A 1 204 ? 7.439 8.805 -13.356 1.00 98.12 204 ARG A CA 1
ATOM 1569 C C . ARG A 1 204 ? 8.321 9.295 -12.222 1.00 98.12 204 ARG A C 1
ATOM 1571 O O . ARG A 1 204 ? 7.938 9.195 -11.059 1.00 98.12 204 ARG A O 1
ATOM 1578 N N . VAL A 1 205 ? 9.433 9.912 -12.592 1.00 96.94 205 VAL A N 1
ATOM 1579 C CA . VAL A 1 205 ? 10.388 10.541 -11.681 1.00 96.94 205 VAL A CA 1
ATOM 1580 C C . VAL A 1 205 ? 10.630 12.007 -12.065 1.00 96.94 205 VAL A C 1
ATOM 1582 O O . VAL A 1 205 ? 10.453 12.353 -13.236 1.00 96.94 205 VAL A O 1
ATOM 1585 N N . PRO A 1 206 ? 11.005 12.891 -11.121 1.00 96.06 206 PRO A N 1
ATOM 1586 C CA . PRO A 1 206 ? 11.495 14.230 -11.440 1.00 96.06 206 PRO A CA 1
ATOM 1587 C C . PRO A 1 206 ? 12.747 14.168 -12.318 1.00 96.06 206 PRO A C 1
ATOM 1589 O O . PRO A 1 206 ? 13.577 13.278 -12.157 1.00 96.06 206 PRO A O 1
ATOM 1592 N N . SER A 1 207 ? 12.907 15.128 -13.230 1.00 92.12 207 SER A N 1
ATOM 1593 C CA . SER A 1 207 ? 14.029 15.152 -14.181 1.00 92.12 207 SER A CA 1
ATOM 1594 C C . SER A 1 207 ? 15.400 15.330 -13.525 1.00 92.12 207 SER A C 1
ATOM 1596 O O . SER A 1 207 ? 16.414 14.975 -14.114 1.00 92.12 207 SER A O 1
ATOM 1598 N N . ASP A 1 208 ? 15.435 15.923 -12.335 1.00 92.38 208 ASP A N 1
ATOM 1599 C CA . ASP A 1 208 ? 16.629 16.148 -11.520 1.00 92.38 208 ASP A CA 1
ATOM 1600 C C . ASP A 1 208 ? 16.891 15.016 -10.515 1.00 92.38 208 ASP A C 1
ATOM 1602 O O . ASP A 1 208 ? 17.903 15.035 -9.811 1.00 92.38 208 ASP A O 1
ATOM 1606 N N . TRP A 1 209 ? 16.014 14.008 -10.450 1.00 92.50 209 TRP A N 1
ATOM 1607 C CA . TRP A 1 209 ? 16.192 12.874 -9.556 1.00 92.50 209 TRP A CA 1
ATOM 1608 C C . TRP A 1 209 ? 17.025 11.776 -10.219 1.00 92.50 209 TRP A C 1
ATOM 1610 O O . TRP A 1 209 ? 16.538 10.993 -11.033 1.00 92.50 209 TRP A O 1
ATOM 1620 N N . ALA A 1 210 ? 18.303 11.718 -9.847 1.00 89.25 210 ALA A N 1
ATOM 1621 C CA . ALA A 1 210 ? 19.210 10.666 -10.283 1.00 89.25 210 ALA A CA 1
ATOM 1622 C C . ALA A 1 210 ? 18.997 9.393 -9.449 1.00 89.25 210 ALA A C 1
ATOM 1624 O O . ALA A 1 210 ? 19.412 9.322 -8.289 1.00 89.25 210 ALA A O 1
ATOM 1625 N N . VAL A 1 211 ? 18.375 8.380 -10.050 1.00 92.56 211 VAL A N 1
ATOM 1626 C CA . VAL A 1 211 ? 18.282 7.043 -9.456 1.00 92.56 211 VAL A CA 1
ATOM 1627 C C . VAL A 1 211 ? 19.579 6.279 -9.760 1.00 92.56 211 VAL A C 1
ATOM 1629 O O . VAL A 1 211 ? 19.969 6.198 -10.926 1.00 92.56 211 VAL A O 1
ATOM 1632 N N . PRO A 1 212 ? 20.286 5.732 -8.755 1.00 95.69 212 PRO A N 1
ATOM 1633 C CA . PRO A 1 212 ? 21.520 4.991 -8.998 1.00 95.69 212 PRO A CA 1
ATOM 1634 C C . PRO A 1 212 ? 21.243 3.654 -9.697 1.00 95.69 212 PRO A C 1
ATOM 1636 O O . PRO A 1 212 ? 20.184 3.057 -9.516 1.00 95.69 212 PRO A O 1
ATOM 1639 N N . MET A 1 213 ? 22.221 3.134 -10.439 1.00 96.94 213 MET A N 1
ATOM 1640 C CA . MET A 1 213 ? 22.180 1.742 -10.901 1.00 96.94 213 MET A CA 1
ATOM 1641 C C . MET A 1 213 ? 22.429 0.783 -9.730 1.00 96.94 213 MET A C 1
ATOM 1643 O O . MET A 1 213 ? 23.145 1.119 -8.784 1.00 96.94 213 MET A O 1
ATOM 1647 N N . CYS A 1 214 ? 21.842 -0.411 -9.777 1.00 96.44 214 CYS A N 1
ATOM 1648 C CA . CYS A 1 214 ? 22.060 -1.432 -8.763 1.00 96.44 214 CYS A CA 1
ATOM 1649 C C . CYS A 1 214 ? 23.517 -1.904 -8.806 1.00 96.44 214 CYS A C 1
ATOM 1651 O O . CYS A 1 214 ? 24.061 -2.145 -9.883 1.00 96.44 214 CYS A O 1
ATOM 1653 N N . ALA A 1 215 ? 24.142 -2.021 -7.633 1.00 88.69 215 ALA A N 1
ATOM 1654 C CA . ALA A 1 215 ? 25.447 -2.657 -7.518 1.00 88.69 215 ALA A CA 1
ATOM 1655 C C . ALA A 1 215 ? 25.318 -4.155 -7.833 1.00 88.69 215 ALA A C 1
ATOM 1657 O O . ALA A 1 215 ? 24.317 -4.771 -7.453 1.00 88.69 215 ALA A O 1
ATOM 1658 N N . GLU A 1 216 ? 26.318 -4.701 -8.525 1.00 64.50 216 GLU A N 1
ATOM 1659 C CA . GLU A 1 216 ? 26.461 -6.147 -8.739 1.00 64.50 216 GLU A CA 1
ATOM 1660 C C . GLU A 1 216 ? 26.797 -6.900 -7.445 1.00 64.50 216 GLU A C 1
ATOM 1662 O O . GLU A 1 216 ? 27.509 -6.329 -6.582 1.00 64.50 216 GLU A O 1
#

Radius of gyration: 17.63 Å; Cα contacts (8 Å, |Δi|>4): 559; chains: 1; bounding box: 47×31×51 Å

Solvent-accessible surface area (backbone atoms only — not comparable to full-atom values): 11165 Å² total; per-residue (Å²): 128,83,80,76,73,61,67,30,78,35,33,36,34,70,52,82,50,68,74,38,69,35,76,74,67,51,67,40,51,86,60,32,40,34,28,22,30,12,10,64,92,44,51,78,37,25,37,39,41,29,55,98,76,19,36,29,36,22,18,19,45,24,61,19,42,85,32,57,49,43,38,27,81,39,90,84,31,80,44,70,74,87,53,59,70,48,48,34,62,36,29,41,8,48,77,68,45,37,73,84,18,27,36,89,82,68,47,75,41,88,53,43,39,42,30,25,24,23,52,24,37,33,43,70,20,50,61,47,90,64,71,42,77,28,41,40,30,69,52,75,90,42,76,34,29,27,72,47,75,40,64,24,15,60,37,54,38,88,84,36,56,75,36,19,19,32,15,43,63,13,40,44,62,66,72,20,33,40,80,37,52,74,39,97,89,28,37,42,16,30,30,54,49,96,63,34,18,36,64,39,68,46,50,46,63,56,94,85,61,82,76,46,68,57,81,133

Foldseek 3Di:
DPPPFDKAWFWEFAPPQQQDAAPQGDHAHAQAWAKAAQEPVQAQFWKWKADPQFIEIHHHGHHDDQHHQFPLQDCPGRPPNVDHRRQGVLLCLCPVVVVPCHGPVRDRRDDRGRMHTYDNQQCVFHVHPGIDTIIMTGDDAAQKFFQAKWFKFLDLEPPGDRRGIYGGRGHAQFQAWEAYDADPNARIWTDRDNSTITGCVGIDHPPPDDGHHDDD

Secondary structure (DSSP, 8-state):
------EEEEEEEE---TT-B-TTS-BPPTT---EEESBGGGTT-EEEEE-SS-EEEEEEEEE-SS-SB--TTSTT-SS-TTSPTT--HHHHHHHH-GGGGB-TTSPBP-S-EEEEE-HHIIIIIS--SS-EEEEEEEPPP-S-EE-S-EEEESSSSTTS-EEEEE-TT-B----EEEEEEEETTEEEEEE-STT-EEEGGGEE--TT--PPBPP-

Nearest PDB structures (foldseek):
  8b2s-assembly2_B  TM=8.741E-01  e=1.570E-05  Trichophaea saccata
  8b2f-assembly2_B  TM=8.966E-01  e=3.035E-05  Trichophaea saccata
  8b2g-assembly2_B  TM=8.597E-01  e=3.035E-05  Penicillium virgatum
  8adl-assembly1_W  TM=5.378E-01  e=3.167E-02  Saccharomyces cerevisiae
  8ae6-assembly1_W  TM=5.425E-01  e=4.818E-02  Saccharomyces cerevisiae